Protein AF-0000000074673556 (afdb_homodimer)

Secondary structure (DSSP, 8-state):
--TTHHHHHHHHHSTT--SEEEEEE--TTSPPEEEEE-S--SS----HHHHHHHHHHHHTT-TTHHHH-EEETTEEEEEEEEETTEEEEEEEETTEEEEEEEEE-SSEEEEEEE--TTS-HHHHHHHHHHHHHHHHHTT-/--TTHHHHHHHHHSTT--SEEEEEE--TTSPPEEEEE-S--SS----HHHHHHHHHHHHTT-TTHHHH-EEETTEEEEEEEEETTEEEEEEEETTEEEEEEEEE-SSEEEEEEE--TTS-HHHHHHHHHHHHHHHHHTT-

Solvent-accessible surface area (backbone atoms only — not comparable to full-atom values): 14726 Å² total; per-residue (Å²): 129,57,89,47,46,61,59,48,49,29,43,37,71,20,72,28,46,24,53,30,35,40,34,34,33,43,59,90,88,44,69,79,41,79,65,33,61,48,86,59,42,86,81,50,56,58,51,74,67,51,51,53,54,54,48,53,42,57,75,66,62,50,67,62,33,58,77,73,29,51,69,58,46,88,39,63,28,44,36,79,48,80,52,94,50,34,40,40,28,37,26,78,53,96,88,31,54,20,28,37,34,37,30,41,54,88,36,35,39,41,39,42,28,25,75,48,60,86,56,52,55,67,41,37,44,50,41,50,46,42,49,43,53,38,40,42,34,56,71,57,129,58,91,48,44,61,60,47,50,29,44,37,72,20,73,27,44,25,52,30,36,39,33,33,33,43,58,90,90,44,68,77,42,80,65,34,60,47,86,61,43,85,82,49,55,56,51,74,68,50,51,53,54,52,48,54,41,58,75,66,62,51,67,64,34,58,77,74,30,50,71,58,44,89,40,63,28,45,38,78,47,80,51,96,49,33,40,39,30,37,26,78,52,96,87,30,55,20,31,37,33,37,29,41,53,88,37,36,38,41,38,43,28,26,74,48,59,87,57,52,53,67,41,37,44,50,41,50,46,42,48,45,53,38,40,41,34,57,72,58

pLDDT: mean 94.29, std 7.24, range [49.72, 98.88]

InterPro domains:
  IPR005455 Profilin, eukaryotic type [PR00392] (4-13)
  IPR005455 Profilin, eukaryotic type [PR00392] (19-28)
  IPR005455 Profilin, eukaryotic type [PR00392] (69-83)
  IPR005455 Profilin, eukaryotic type [PR00392] (122-139)
  IPR005455 Profilin, eukaryotic type [PTHR11604] (1-140)
  IPR005455 Profilin, eukaryotic type [SM00392] (2-140)
  IPR005455 Profilin, eukaryotic type [cd00148] (3-140)
  IPR027310 Profilin conserved site [PS00414] (1-9)
  IPR036140 Profilin superfamily [SSF55770] (2-140)
  IPR048278 Profilin [PF00235] (2-140)

Foldseek 3Di:
DQPCVVLVVCLCPHQNVFPKKWKWWDDVPRDIATRDIDPDQPPFDFDRVQVSVVVVCVLVVPVCCQVVFGDGRRFTWHFPDDDVQKTWIWGDDPNATKTWMWGDDNTMIMIGTDRDSVRDNVRSHVSRVVVNVVVVVVVD/DQPCVVVVVCLCPHQNVFPKKWKWWDDVPRDIATRDIDPDQPPFDFDRVQVNVVVVCVLVVPVCCQVVFGDGRRFTWHFPDDDVQKTWIWGDDPNATKTWMWGDDNTMIMIGTDRDSVRDNVRSRVSRVVVNVVVVVVVD

Radius of gyration: 20.89 Å; Cα contacts (8 Å, |Δi|>4): 592; chains: 2; bounding box: 32×58×54 Å

Organism: NCBI:txid231223

Nearest PDB structures (foldseek):
  5zzb-assembly1_A  TM=6.676E-01  e=3.968E-04  Candidatus Lokiarchaeum sp. GC14_75
  5yed-assembly1_A  TM=6.875E-01  e=5.341E-04  Candidatus Lokiarchaeum sp. GC14_75
  5yee-assembly1_A  TM=6.155E-01  e=3.320E-04  Candidatus Lokiarchaeum sp. GC14_75
  2qmi-assembly1_C  TM=7.858E-01  e=4.672E-01  Pyrococcus abyssi
  6slc-assembly1_CCC  TM=4.800E-01  e=7.081E-01  Streptomyces sp. Ag82_O1-9

Sequence (280 aa):
MSSWDTYVDNLEKGLGQCKYVAILGKSGDSPLSIWAESPDKSSLNPSHAELLSVAASVMKEDNSLMGTGLQLGGVKFACIRSEPGVLICQGKYENKDYSLVFASTGNCLLIGFNPQAEVKTTKVREAVEVMKNYLKEAGYMSSWDTYVDNLEKGLGQCKYVAILGKSGDSPLSIWAESPDKSSLNPSHAELLSVAASVMKEDNSLMGTGLQLGGVKFACIRSEPGVLICQGKYENKDYSLVFASTGNCLLIGFNPQAEVKTTKVREAVEVMKNYLKEAGY

Structure (mmCIF, N/CA/C/O backbone):
data_AF-0000000074673556-model_v1
#
loop_
_entity.id
_entity.type
_entity.pdbx_description
1 polymer Profilin
#
loop_
_atom_site.group_PDB
_atom_site.id
_atom_site.type_symbol
_atom_site.label_atom_id
_atom_site.label_alt_id
_atom_site.label_comp_id
_atom_site.label_asym_id
_atom_site.label_entity_id
_atom_site.label_seq_id
_atom_site.pdbx_PDB_ins_code
_atom_site.Cartn_x
_atom_site.Cartn_y
_atom_site.Cartn_z
_atom_site.occupancy
_atom_site.B_iso_or_equiv
_atom_site.auth_seq_id
_atom_site.auth_comp_id
_atom_site.auth_asym_id
_atom_site.auth_atom_id
_atom_site.pdbx_PDB_model_num
ATOM 1 N N . MET A 1 1 ? -18.625 -7.668 -1.588 1 49.72 1 MET A N 1
ATOM 2 C CA . MET A 1 1 ? -17.25 -8.008 -1.962 1 49.72 1 MET A CA 1
ATOM 3 C C . MET A 1 1 ? -16.344 -8.008 -0.74 1 49.72 1 MET A C 1
ATOM 5 O O . MET A 1 1 ? -16.594 -7.293 0.23 1 49.72 1 MET A O 1
ATOM 9 N N . SER A 1 2 ? -15.422 -9.086 -0.583 1 70.69 2 SER A N 1
ATOM 10 C CA . SER A 1 2 ? -14.555 -9.164 0.588 1 70.69 2 SER A CA 1
ATOM 11 C C . SER A 1 2 ? -13.75 -7.883 0.765 1 70.69 2 SER A C 1
ATOM 13 O O . SER A 1 2 ? -13.562 -7.121 -0.188 1 70.69 2 SER A O 1
ATOM 15 N N . SER A 1 3 ? -13.5 -7.555 1.941 1 84.69 3 SER A N 1
ATOM 16 C CA . SER A 1 3 ? -12.672 -6.398 2.25 1 84.69 3 SER A CA 1
ATOM 17 C C . SER A 1 3 ? -11.344 -6.457 1.501 1 84.69 3 SER A C 1
ATOM 19 O O . SER A 1 3 ? -10.688 -5.434 1.31 1 84.69 3 SER A O 1
ATOM 21 N N . TRP A 1 4 ? -11.062 -7.691 0.903 1 93.75 4 TRP A N 1
ATOM 22 C CA . TRP A 1 4 ? -9.781 -7.879 0.231 1 93.75 4 TRP A CA 1
ATOM 23 C C . TRP A 1 4 ? -9.914 -7.629 -1.269 1 93.75 4 TRP A C 1
ATOM 25 O O . TRP A 1 4 ? -8.906 -7.496 -1.971 1 93.75 4 TRP A O 1
ATOM 35 N N . ASP A 1 5 ? -11.07 -7.434 -1.789 1 94.12 5 ASP A N 1
ATOM 36 C CA . ASP A 1 5 ? -11.305 -7.258 -3.219 1 94.12 5 ASP A CA 1
ATOM 37 C C . ASP A 1 5 ? -10.633 -5.984 -3.732 1 94.12 5 ASP A C 1
ATOM 39 O O . ASP A 1 5 ? -10.211 -5.926 -4.887 1 94.12 5 ASP A O 1
ATOM 43 N N . THR A 1 6 ? -10.508 -5.066 -2.883 1 90.25 6 THR A N 1
ATOM 44 C CA . THR A 1 6 ? -9.891 -3.801 -3.271 1 90.25 6 THR A CA 1
ATOM 45 C C . THR A 1 6 ? -8.422 -4.008 -3.65 1 90.25 6 THR A C 1
ATOM 47 O O . THR A 1 6 ? -7.914 -3.348 -4.559 1 90.25 6 THR A O 1
ATOM 50 N N . TYR A 1 7 ? -7.781 -4.949 -2.947 1 94.56 7 TYR A N 1
ATOM 51 C CA . TYR A 1 7 ? -6.379 -5.234 -3.229 1 94.56 7 TYR A CA 1
ATOM 52 C C . TYR A 1 7 ? -6.227 -5.957 -4.562 1 94.56 7 TYR A C 1
ATOM 54 O O . TYR A 1 7 ? -5.285 -5.691 -5.312 1 94.56 7 TYR A O 1
ATOM 62 N N . VAL A 1 8 ? -7.176 -6.812 -4.84 1 97.06 8 VAL A N 1
ATOM 63 C CA . VAL A 1 8 ? -7.199 -7.488 -6.133 1 97.06 8 VAL A CA 1
ATOM 64 C C . VAL A 1 8 ? -7.379 -6.465 -7.25 1 97.06 8 VAL A C 1
ATOM 66 O O . VAL A 1 8 ? -6.621 -6.465 -8.227 1 97.06 8 VAL A O 1
ATOM 69 N N . ASP A 1 9 ? -8.312 -5.551 -7.016 1 95 9 ASP A N 1
ATOM 70 C CA . ASP A 1 9 ? -8.578 -4.496 -7.992 1 95 9 ASP A CA 1
ATOM 71 C C . ASP A 1 9 ? -7.32 -3.666 -8.258 1 95 9 ASP A C 1
ATOM 73 O O . ASP A 1 9 ? -7.039 -3.305 -9.398 1 95 9 ASP A O 1
ATOM 77 N N . ASN A 1 10 ? -6.609 -3.355 -7.266 1 94.69 10 ASN A N 1
ATOM 78 C CA . ASN A 1 10 ? -5.398 -2.551 -7.391 1 94.69 10 ASN A CA 1
ATOM 79 C C . ASN A 1 10 ? -4.363 -3.23 -8.281 1 94.69 10 ASN A C 1
ATOM 81 O O . ASN A 1 10 ? -3.789 -2.596 -9.172 1 94.69 10 ASN A O 1
ATOM 85 N N . LEU A 1 11 ? -4.164 -4.5 -8.133 1 97.38 11 LEU A N 1
ATOM 86 C CA . LEU A 1 11 ? -3.162 -5.227 -8.906 1 97.38 11 LEU A CA 1
ATOM 87 C C . LEU A 1 11 ? -3.623 -5.414 -10.352 1 97.38 11 LEU A C 1
ATOM 89 O O . LEU A 1 11 ? -2.801 -5.453 -11.266 1 97.38 11 LEU A O 1
ATOM 93 N N . GLU A 1 12 ? -4.949 -5.426 -10.555 1 97.19 12 GLU A N 1
ATOM 94 C CA . GLU A 1 12 ? -5.48 -5.59 -11.906 1 97.19 12 GLU A CA 1
ATOM 95 C C . GLU A 1 12 ? -5.43 -4.277 -12.68 1 97.19 12 GLU A C 1
ATOM 97 O O . GLU A 1 12 ? -5.137 -4.27 -13.875 1 97.19 12 GLU A O 1
ATOM 102 N N . LYS A 1 13 ? -5.641 -3.215 -12.023 1 94.19 13 LYS A N 1
ATOM 103 C CA . LYS A 1 13 ? -5.801 -1.936 -12.703 1 94.19 13 LYS A CA 1
ATOM 104 C C . LYS A 1 13 ? -4.535 -1.093 -12.602 1 94.19 13 LYS A C 1
ATOM 106 O O . LYS A 1 13 ? -4.375 -0.108 -13.328 1 94.19 13 LYS A O 1
ATOM 111 N N . GLY A 1 14 ? -3.652 -1.466 -11.805 1 92.81 14 GLY A N 1
ATOM 112 C CA . GLY A 1 14 ? -2.439 -0.701 -11.562 1 92.81 14 GLY A CA 1
ATOM 113 C C . GLY A 1 14 ? -1.314 -1.044 -12.523 1 92.81 14 GLY A C 1
ATOM 114 O O . GLY A 1 14 ? -1.562 -1.425 -13.664 1 92.81 14 GLY A O 1
ATOM 115 N N . LEU A 1 15 ? -0.056 -0.797 -12.008 1 89.81 15 LEU A N 1
ATOM 116 C CA . LEU A 1 15 ? 1.179 -0.916 -12.773 1 89.81 15 LEU A CA 1
ATOM 117 C C . LEU A 1 15 ? 1.323 -2.318 -13.359 1 89.81 15 LEU A C 1
ATOM 119 O O . LEU A 1 15 ? 1.773 -2.479 -14.5 1 89.81 15 LEU A O 1
ATOM 123 N N . GLY A 1 16 ? 0.925 -3.326 -12.625 1 92.25 16 GLY A N 1
ATOM 124 C CA . GLY A 1 16 ? 1.154 -4.711 -13.008 1 92.25 16 GLY A CA 1
ATOM 125 C C . GLY A 1 16 ? 0.189 -5.207 -14.062 1 92.25 16 GLY A C 1
ATOM 126 O O . GLY A 1 16 ? 0.476 -6.176 -14.766 1 92.25 16 GLY A O 1
ATOM 127 N N . GLN A 1 17 ? -0.978 -4.555 -14.094 1 95.94 17 GLN A N 1
ATOM 128 C CA . GLN A 1 17 ? -2.033 -4.945 -15.023 1 95.94 17 GLN A CA 1
ATOM 129 C C . GLN A 1 17 ? -2.271 -6.453 -14.984 1 95.94 17 GLN A C 1
ATOM 131 O O . GLN A 1 17 ? -2.32 -7.105 -16.031 1 95.94 17 GLN A O 1
ATOM 136 N N . CYS A 1 18 ? -2.342 -7 -13.859 1 97.94 18 CYS A N 1
ATOM 137 C CA . CYS A 1 18 ? -2.494 -8.438 -13.695 1 97.94 18 CYS A CA 1
ATOM 138 C C . CYS A 1 18 ? -3.832 -8.914 -14.25 1 97.94 18 CYS A C 1
ATOM 140 O O . CYS A 1 18 ? -4.855 -8.25 -14.078 1 97.94 18 CYS A O 1
ATOM 142 N N . LYS A 1 19 ? -3.736 -10.031 -14.844 1 98.19 19 LYS A N 1
ATOM 143 C CA . LYS A 1 19 ? -4.953 -10.617 -15.398 1 98.19 19 LYS A CA 1
ATOM 144 C C . LYS A 1 19 ? -5.484 -11.742 -14.508 1 98.19 19 LYS A C 1
ATOM 146 O O . LYS A 1 19 ? -6.594 -12.234 -14.719 1 98.19 19 LYS A O 1
ATOM 151 N N . TYR A 1 20 ? -4.754 -12.117 -13.539 1 98.31 20 TYR A N 1
ATOM 152 C CA . TYR A 1 20 ? -5.184 -12.977 -12.438 1 98.31 20 TYR A CA 1
ATOM 153 C C . TYR A 1 20 ? -4.457 -12.625 -11.148 1 98.31 20 TYR A C 1
ATOM 155 O O . TYR A 1 20 ? -3.238 -12.43 -11.148 1 98.31 20 TYR A O 1
ATOM 163 N N . VAL A 1 21 ? -5.184 -12.539 -10.102 1 98.69 21 VAL A N 1
ATOM 164 C CA . VAL A 1 21 ? -4.672 -12.234 -8.766 1 98.69 21 VAL A CA 1
ATOM 165 C C . VAL A 1 21 ? -5.34 -13.141 -7.738 1 98.69 21 VAL A C 1
ATOM 167 O O . VAL A 1 21 ? -6.547 -13.391 -7.812 1 98.69 21 VAL A O 1
ATOM 170 N N . ALA A 1 22 ? -4.582 -13.602 -6.762 1 98.75 22 ALA A N 1
ATOM 171 C CA . ALA A 1 22 ? -5.117 -14.273 -5.582 1 98.75 22 ALA A CA 1
ATOM 172 C C . ALA A 1 22 ? -4.395 -13.82 -4.316 1 98.75 22 ALA A C 1
ATOM 174 O O . ALA A 1 22 ? -3.203 -13.508 -4.352 1 98.75 22 ALA A O 1
ATOM 175 N N . ILE A 1 23 ? -5.094 -13.75 -3.293 1 98.5 23 ILE A N 1
ATOM 176 C CA . ILE A 1 23 ? -4.574 -13.445 -1.963 1 98.5 23 ILE A CA 1
ATOM 177 C C . ILE A 1 23 ? -4.965 -14.555 -0.99 1 98.5 23 ILE A C 1
ATOM 179 O O . ILE A 1 23 ? -6.148 -14.859 -0.824 1 98.5 23 ILE A O 1
ATOM 183 N N . LEU A 1 24 ? -4.004 -15.133 -0.377 1 98.31 24 LEU A N 1
ATOM 184 C CA . LEU A 1 24 ? -4.203 -16.188 0.615 1 98.31 24 LEU A CA 1
ATOM 185 C C . LEU A 1 24 ? -3.619 -15.781 1.964 1 98.31 24 LEU A C 1
ATOM 187 O O . LEU A 1 24 ? -2.756 -14.898 2.031 1 98.31 24 LEU A O 1
ATOM 191 N N . GLY A 1 25 ? -4.062 -16.375 2.975 1 96.38 25 GLY A N 1
ATOM 192 C CA . GLY A 1 25 ? -3.488 -16.062 4.273 1 96.38 25 GLY A CA 1
ATOM 193 C C . GLY A 1 25 ? -3.955 -17 5.375 1 96.38 25 GLY A C 1
ATOM 194 O O . GLY A 1 25 ? -4.77 -17.891 5.137 1 96.38 25 GLY A O 1
ATOM 195 N N . LYS A 1 26 ? -3.299 -16.797 6.543 1 92.88 26 LYS A N 1
ATOM 196 C CA . LYS A 1 26 ? -3.656 -17.453 7.793 1 92.88 26 LYS A CA 1
ATOM 197 C C . LYS A 1 26 ? -4.016 -16.438 8.867 1 92.88 26 LYS A C 1
ATOM 199 O O . LYS A 1 26 ? -3.459 -15.328 8.898 1 92.88 26 LYS A O 1
ATOM 204 N N . SER A 1 27 ? -5.023 -16.672 9.57 1 86.44 27 SER A N 1
ATOM 205 C CA . SER A 1 27 ? -5.387 -15.828 10.703 1 86.44 27 SER A CA 1
ATOM 206 C C . SER A 1 27 ? -5.352 -16.609 12.008 1 86.44 27 SER A C 1
ATOM 208 O O . SER A 1 27 ? -6.16 -17.516 12.211 1 86.44 27 SER A O 1
ATOM 210 N N . GLY A 1 28 ? -4.414 -16.266 12.891 1 83.81 28 GLY A N 1
ATOM 211 C CA . GLY A 1 28 ? -4.266 -17.016 14.125 1 83.81 28 GLY A CA 1
ATOM 212 C C . GLY A 1 28 ? -4.051 -18.5 13.898 1 83.81 28 GLY A C 1
ATOM 213 O O . GLY A 1 28 ? -3.133 -18.891 13.18 1 83.81 28 GLY A O 1
ATOM 214 N N . ASP A 1 29 ? -5.031 -19.281 14.422 1 86.88 29 ASP A N 1
ATOM 215 C CA . ASP A 1 29 ? -4.91 -20.734 14.359 1 86.88 29 ASP A CA 1
ATOM 216 C C . ASP A 1 29 ? -5.688 -21.297 13.172 1 86.88 29 ASP A C 1
ATOM 218 O O . ASP A 1 29 ? -5.684 -22.5 12.938 1 86.88 29 ASP A O 1
ATOM 222 N N . SER A 1 30 ? -6.258 -20.344 12.414 1 89.12 30 SER A N 1
ATOM 223 C CA . SER A 1 30 ? -7.004 -20.828 11.25 1 89.12 30 SER A CA 1
ATOM 224 C C . SER A 1 30 ? -6.066 -21.281 10.141 1 89.12 30 SER A C 1
ATOM 226 O O . SER A 1 30 ? -5 -20.703 9.945 1 89.12 30 SER A O 1
ATOM 228 N N . PRO A 1 31 ? -6.496 -22.328 9.469 1 93.5 31 PRO A N 1
ATOM 229 C CA . PRO A 1 31 ? -5.648 -22.844 8.383 1 93.5 31 PRO A CA 1
ATOM 230 C C . PRO A 1 31 ? -5.531 -21.859 7.223 1 93.5 31 PRO A C 1
ATOM 232 O O . PRO A 1 31 ? -6.336 -20.922 7.105 1 93.5 31 PRO A O 1
ATOM 235 N N . LEU A 1 32 ? -4.516 -22.016 6.414 1 96.69 32 LEU A N 1
ATOM 236 C CA . LEU A 1 32 ? -4.336 -21.25 5.184 1 96.69 32 LEU A CA 1
ATOM 237 C C . LEU A 1 32 ? -5.59 -21.312 4.316 1 96.69 32 LEU A C 1
ATOM 239 O O . LEU A 1 32 ? -6.172 -22.391 4.137 1 96.69 32 LEU A O 1
ATOM 243 N N . SER A 1 33 ? -6.074 -20.156 3.828 1 97.5 33 SER A N 1
ATOM 244 C CA . SER A 1 33 ? -7.281 -20.094 3.008 1 97.5 33 SER A CA 1
ATOM 245 C C . SER A 1 33 ? -7.188 -18.984 1.974 1 97.5 33 SER A C 1
ATOM 247 O O . SER A 1 33 ? -6.305 -18.125 2.059 1 97.5 33 SER A O 1
ATOM 249 N N . ILE A 1 34 ? -8.047 -19.062 1.024 1 97.62 34 ILE A N 1
ATOM 250 C CA . ILE A 1 34 ? -8.148 -18 0.02 1 97.62 34 ILE A CA 1
ATOM 251 C C . ILE A 1 34 ? -9.008 -16.859 0.558 1 97.62 34 ILE A C 1
ATOM 253 O O . ILE A 1 34 ? -10.156 -17.078 0.95 1 97.62 34 ILE A O 1
ATOM 257 N N . TRP A 1 35 ? -8.383 -15.719 0.565 1 97.12 35 TRP A N 1
ATOM 258 C CA . TRP A 1 35 ? -9.102 -14.555 1.081 1 97.12 35 TRP A CA 1
ATOM 259 C C . TRP A 1 35 ? -9.797 -13.797 -0.046 1 97.12 35 TRP A C 1
ATOM 261 O O . TRP A 1 35 ? -10.891 -13.25 0.148 1 97.12 35 TRP A O 1
ATOM 271 N N . ALA A 1 36 ? -9.188 -13.719 -1.218 1 97.69 36 ALA A N 1
ATOM 272 C CA . ALA A 1 36 ? -9.734 -13.062 -2.402 1 97.69 36 ALA A CA 1
ATOM 273 C C . ALA A 1 36 ? -9.078 -13.594 -3.674 1 97.69 36 ALA A C 1
ATOM 275 O O . ALA A 1 36 ? -7.961 -14.109 -3.633 1 97.69 36 ALA A O 1
ATOM 276 N N . GLU A 1 37 ? -9.773 -13.43 -4.676 1 98.06 37 GLU A N 1
ATOM 277 C CA . GLU A 1 37 ? -9.305 -13.906 -5.973 1 98.06 37 GLU A CA 1
ATOM 278 C C . GLU A 1 37 ? -9.969 -13.133 -7.113 1 98.06 37 GLU A C 1
ATOM 280 O O . GLU A 1 37 ? -11.094 -12.656 -6.973 1 98.06 37 GLU A O 1
ATOM 285 N N . SER A 1 38 ? -9.289 -13.047 -8.219 1 98.25 38 SER A N 1
ATOM 286 C CA . SER A 1 38 ? -9.867 -12.414 -9.398 1 98.25 38 SER A CA 1
ATOM 287 C C . SER A 1 38 ? -11.172 -13.094 -9.797 1 98.25 38 SER A C 1
ATOM 289 O O . SER A 1 38 ? -11.242 -14.32 -9.891 1 98.25 38 SER A O 1
ATOM 291 N N . PRO A 1 39 ? -12.203 -12.289 -10.062 1 97.25 39 PRO A N 1
ATOM 292 C CA . PRO A 1 39 ? -13.438 -12.906 -10.555 1 97.25 39 PRO A CA 1
ATOM 293 C C . PRO A 1 39 ? -13.305 -13.461 -11.969 1 97.25 39 PRO A C 1
ATOM 295 O O . PRO A 1 39 ? -13.922 -14.477 -12.305 1 97.25 39 PRO A O 1
ATOM 298 N N . ASP A 1 40 ? -12.633 -12.742 -12.828 1 97.94 40 ASP A N 1
ATOM 299 C CA . ASP A 1 40 ? -12.344 -13.234 -14.172 1 97.94 40 ASP A CA 1
ATOM 300 C C . ASP A 1 40 ? -11.133 -14.156 -14.18 1 97.94 40 ASP A C 1
ATOM 302 O O . ASP A 1 40 ? -10.008 -13.711 -13.906 1 97.94 40 ASP A O 1
ATOM 306 N N . LYS A 1 41 ? -11.336 -15.391 -14.484 1 97.88 41 LYS A N 1
ATOM 307 C CA . LYS A 1 41 ? -10.266 -16.375 -14.445 1 97.88 41 LYS A CA 1
ATOM 308 C C . LYS A 1 41 ? -9.977 -16.938 -15.828 1 97.88 41 LYS A C 1
ATOM 310 O O . LYS A 1 41 ? -9.492 -18.062 -15.961 1 97.88 41 LYS A O 1
ATOM 315 N N . SER A 1 42 ? -10.258 -16.172 -16.812 1 97.31 42 SER A N 1
ATOM 316 C CA . SER A 1 42 ? -10.109 -16.641 -18.188 1 97.31 42 SER A CA 1
ATOM 317 C C . SER A 1 42 ? -8.641 -16.781 -18.578 1 97.31 42 SER A C 1
ATOM 319 O O . SER A 1 42 ? -8.289 -17.656 -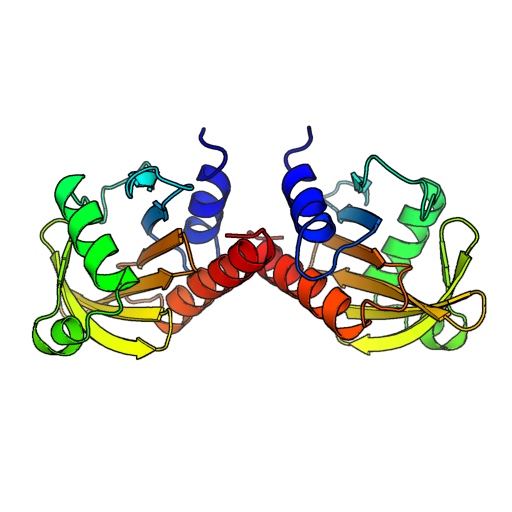19.375 1 97.31 42 SER A O 1
ATOM 321 N N . SER A 1 43 ? -7.754 -16.016 -17.984 1 96.12 43 SER A N 1
ATOM 322 C CA . SER A 1 43 ? -6.34 -16.047 -18.328 1 96.12 43 SER A CA 1
ATOM 323 C C . SER A 1 43 ? -5.594 -17.125 -17.547 1 96.12 43 SER A C 1
ATOM 325 O O . SER A 1 43 ? -4.566 -17.625 -18.016 1 96.12 43 SER A O 1
ATOM 327 N N . LEU A 1 44 ? -5.992 -17.406 -16.406 1 96.69 44 LEU A N 1
ATOM 328 C CA . LEU A 1 44 ? -5.457 -18.422 -15.508 1 96.69 44 LEU A CA 1
ATOM 329 C C . LEU A 1 44 ? -6.539 -18.938 -14.562 1 96.69 44 LEU A C 1
ATOM 331 O O . LEU A 1 44 ? -7.203 -18.156 -13.883 1 96.69 44 LEU A O 1
ATOM 335 N N . ASN A 1 45 ? -6.672 -20.266 -14.484 1 98 45 ASN A N 1
ATOM 336 C CA . ASN A 1 45 ? -7.797 -20.828 -13.75 1 98 45 ASN A CA 1
ATOM 337 C C . ASN A 1 45 ? -7.344 -21.938 -12.805 1 98 45 ASN A C 1
ATOM 339 O O . ASN A 1 45 ? -7.676 -23.109 -13.008 1 98 45 ASN A O 1
ATOM 343 N N . PRO A 1 46 ? -6.629 -21.578 -11.805 1 98.5 46 PRO A N 1
ATOM 344 C CA . PRO A 1 46 ? -6.203 -22.609 -10.852 1 98.5 46 PRO A CA 1
ATOM 345 C C . PRO A 1 46 ? -7.359 -23.141 -10.008 1 98.5 46 PRO A C 1
ATOM 347 O O . PRO A 1 46 ? -8.305 -22.406 -9.703 1 98.5 46 PRO A O 1
ATOM 350 N N . SER A 1 47 ? -7.254 -24.438 -9.578 1 98.31 47 SER A N 1
ATOM 351 C CA . SER A 1 47 ? -8.195 -25 -8.609 1 98.31 47 SER A CA 1
ATOM 352 C C . SER A 1 47 ? -7.871 -24.547 -7.191 1 98.31 47 SER A C 1
ATOM 354 O O . SER A 1 47 ? -6.762 -24.078 -6.922 1 98.31 47 SER A O 1
ATOM 356 N N . HIS A 1 48 ? -8.852 -24.766 -6.297 1 98.06 48 HIS A N 1
ATOM 357 C CA . HIS A 1 48 ? -8.672 -24.453 -4.883 1 98.06 48 HIS A CA 1
ATOM 358 C C . HIS A 1 48 ? -7.488 -25.234 -4.301 1 98.06 48 HIS A C 1
ATOM 360 O O . HIS A 1 48 ? -6.641 -24.641 -3.621 1 98.06 48 HIS A O 1
ATOM 366 N N . ALA A 1 49 ? -7.391 -26.453 -4.609 1 97.56 49 ALA A N 1
ATOM 367 C CA . ALA A 1 49 ? -6.336 -27.328 -4.086 1 97.56 49 ALA A CA 1
ATOM 368 C C . ALA A 1 49 ? -4.965 -26.891 -4.602 1 97.56 49 ALA A C 1
ATOM 370 O O . ALA A 1 49 ? -3.984 -26.891 -3.855 1 97.56 49 ALA A O 1
ATOM 371 N N . GLU A 1 50 ? -4.859 -26.516 -5.836 1 98.06 50 GLU A N 1
ATOM 372 C CA . GLU A 1 50 ? -3.605 -26.062 -6.426 1 98.06 50 GLU A CA 1
ATOM 373 C C . GLU A 1 50 ? -3.1 -24.797 -5.727 1 98.06 50 GLU A C 1
ATOM 375 O O . GLU A 1 50 ? -1.913 -24.688 -5.406 1 98.06 50 GLU A O 1
ATOM 380 N N . LEU A 1 51 ? -4 -23.891 -5.504 1 98.56 51 LEU A N 1
ATOM 381 C CA . LEU A 1 51 ? -3.641 -22.625 -4.871 1 98.56 51 LEU A CA 1
ATOM 382 C C . LEU A 1 51 ? -3.092 -22.859 -3.465 1 98.56 51 LEU A C 1
ATOM 384 O O . LEU A 1 51 ? -2.051 -22.312 -3.104 1 98.56 51 LEU A O 1
ATOM 388 N N . LEU A 1 52 ? -3.738 -23.719 -2.744 1 98.12 52 LEU A N 1
ATOM 389 C CA . LEU A 1 52 ? -3.311 -23.969 -1.373 1 98.12 52 LEU A CA 1
ATOM 390 C C . LEU A 1 52 ? -1.953 -24.656 -1.348 1 98.12 52 LEU A C 1
ATOM 392 O O . LEU A 1 52 ? -1.095 -24.328 -0.528 1 98.12 52 LEU A O 1
ATOM 396 N N . SER A 1 53 ? -1.75 -25.578 -2.211 1 97.69 53 SER A N 1
ATOM 397 C CA . SER A 1 53 ? -0.496 -26.328 -2.26 1 97.69 53 SER A CA 1
ATOM 398 C C . SER A 1 53 ? 0.672 -25.422 -2.633 1 97.69 53 SER A C 1
ATOM 400 O O . SER A 1 53 ? 1.709 -25.422 -1.968 1 97.69 53 SER A O 1
ATOM 402 N N . VAL A 1 54 ? 0.502 -24.625 -3.666 1 98.12 54 VAL A N 1
ATOM 403 C CA . VAL A 1 54 ? 1.559 -23.734 -4.125 1 98.12 54 VAL A CA 1
ATOM 404 C C . VAL A 1 54 ? 1.842 -22.672 -3.055 1 98.12 54 VAL A C 1
ATOM 406 O O . VAL A 1 54 ? 3.002 -22.375 -2.752 1 98.12 54 VAL A O 1
ATOM 409 N N . ALA A 1 55 ? 0.796 -22.156 -2.471 1 98.31 55 ALA A N 1
ATOM 410 C CA . ALA A 1 55 ? 0.949 -21.125 -1.441 1 98.31 55 ALA A CA 1
ATOM 411 C C . ALA A 1 55 ? 1.738 -21.656 -0.249 1 98.31 55 ALA A C 1
ATOM 413 O O . ALA A 1 55 ? 2.613 -20.969 0.281 1 98.31 55 ALA A O 1
ATOM 414 N N . ALA A 1 56 ? 1.429 -22.844 0.178 1 96.94 56 ALA A N 1
ATOM 415 C CA . ALA A 1 56 ? 2.137 -23.453 1.303 1 96.94 56 ALA A CA 1
ATOM 416 C C . ALA A 1 56 ? 3.631 -23.562 1.016 1 96.94 56 ALA A C 1
ATOM 418 O O . ALA A 1 56 ? 4.461 -23.219 1.866 1 96.94 56 ALA A O 1
ATOM 419 N N . SER A 1 57 ? 3.979 -23.984 -0.161 1 97.69 57 SER A N 1
ATOM 420 C CA . SER A 1 57 ? 5.379 -24.156 -0.539 1 97.69 57 SER A CA 1
ATOM 421 C C . SER A 1 57 ? 6.102 -22.812 -0.618 1 97.69 57 SER A C 1
ATOM 423 O O . SER A 1 57 ? 7.227 -22.688 -0.135 1 97.69 57 SER A O 1
ATOM 425 N N . VAL A 1 58 ? 5.492 -21.797 -1.162 1 98.12 58 VAL A N 1
ATOM 426 C CA . VAL A 1 58 ? 6.105 -20.484 -1.356 1 98.12 58 VAL A CA 1
ATOM 427 C C . VAL A 1 58 ? 6.305 -19.812 -0.006 1 98.12 58 VAL A C 1
ATOM 429 O O . VAL A 1 58 ? 7.367 -19.25 0.261 1 98.12 58 VAL A O 1
ATOM 432 N N . MET A 1 59 ? 5.266 -19.906 0.857 1 96.94 59 MET A N 1
ATOM 433 C CA . MET A 1 59 ? 5.34 -19.234 2.154 1 96.94 59 MET A CA 1
ATOM 434 C C . MET A 1 59 ? 6.406 -19.875 3.037 1 96.94 59 MET A C 1
ATOM 436 O O . MET A 1 59 ? 6.957 -19.219 3.926 1 96.94 59 MET A O 1
ATOM 440 N N . LYS A 1 60 ? 6.75 -21.125 2.75 1 95.62 60 LYS A N 1
ATOM 441 C CA . LYS A 1 60 ? 7.816 -21.812 3.477 1 95.62 60 LYS A CA 1
ATOM 442 C C . LYS A 1 60 ? 9.172 -21.594 2.811 1 95.62 60 LYS A C 1
ATOM 444 O O . LYS A 1 60 ? 10.188 -22.109 3.27 1 95.62 60 LYS A O 1
ATOM 449 N N . GLU A 1 61 ? 9.188 -20.844 1.729 1 97 61 GLU A N 1
ATOM 450 C CA . GLU A 1 61 ? 10.391 -20.562 0.951 1 97 61 GLU A CA 1
ATOM 451 C C . GLU A 1 61 ? 11.086 -21.844 0.519 1 97 61 GLU A C 1
ATOM 453 O O . GLU A 1 61 ? 12.297 -22 0.696 1 97 61 GLU A O 1
ATOM 458 N N . ASP A 1 62 ? 10.312 -22.766 0.045 1 97.31 62 ASP A N 1
ATOM 459 C CA . ASP A 1 62 ? 10.805 -24.031 -0.466 1 97.31 62 ASP A CA 1
ATOM 460 C C . ASP A 1 62 ? 11.711 -23.828 -1.68 1 97.31 62 ASP A C 1
ATOM 462 O O . ASP A 1 62 ? 11.219 -23.625 -2.795 1 97.31 62 ASP A O 1
ATOM 466 N N . ASN A 1 63 ? 12.953 -23.969 -1.561 1 97 63 ASN A N 1
ATOM 467 C CA . ASN A 1 63 ? 13.938 -23.672 -2.596 1 97 63 ASN A CA 1
ATOM 468 C C . ASN A 1 63 ? 13.945 -24.75 -3.688 1 97 63 ASN A C 1
ATOM 470 O O . ASN A 1 63 ? 14.523 -24.531 -4.758 1 97 63 ASN A O 1
ATOM 474 N N . SER A 1 64 ? 13.359 -25.859 -3.473 1 97.94 64 SER A N 1
ATOM 475 C CA . SER A 1 64 ? 13.289 -26.875 -4.508 1 97.94 64 SER A CA 1
ATOM 476 C C . SER A 1 64 ? 12.531 -26.375 -5.73 1 97.94 64 SER A C 1
ATOM 478 O O . SER A 1 64 ? 12.719 -26.891 -6.836 1 97.94 64 SER A O 1
ATOM 480 N N . LEU A 1 65 ? 11.695 -25.391 -5.551 1 98.12 65 LEU A N 1
ATOM 481 C CA . LEU A 1 65 ? 10.93 -24.828 -6.652 1 98.12 65 LEU A CA 1
ATOM 482 C C . LEU A 1 65 ? 11.852 -24.234 -7.711 1 98.12 65 LEU A C 1
ATOM 484 O O . LEU A 1 65 ? 11.492 -24.141 -8.883 1 98.12 65 LEU A O 1
ATOM 488 N N . MET A 1 66 ? 13.078 -23.781 -7.305 1 98 66 MET A N 1
ATOM 489 C CA . MET A 1 66 ? 14.047 -23.203 -8.242 1 98 66 MET A CA 1
ATOM 490 C C . MET A 1 66 ? 14.508 -24.25 -9.25 1 98 66 MET A C 1
ATOM 492 O O . MET A 1 66 ? 14.867 -23.906 -10.375 1 98 66 MET A O 1
ATOM 496 N N . GLY A 1 67 ? 14.492 -25.5 -8.867 1 97.94 67 GLY A N 1
ATOM 497 C CA . GLY A 1 67 ? 14.875 -26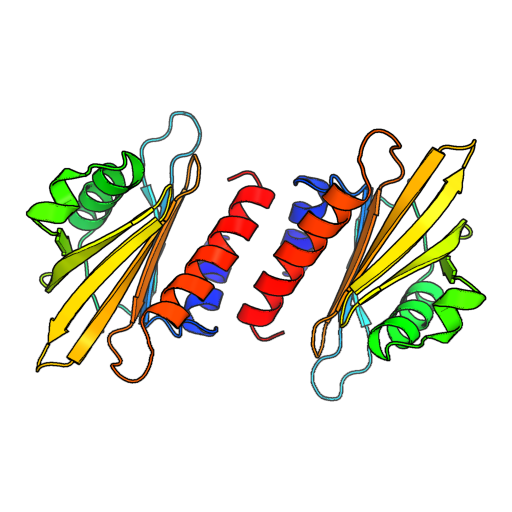.594 -9.75 1 97.94 67 GLY A CA 1
ATOM 498 C C . GLY A 1 67 ? 13.695 -27.219 -10.477 1 97.94 67 GLY A C 1
ATOM 499 O O . GLY A 1 67 ? 13.766 -27.453 -11.688 1 97.94 67 GLY A O 1
ATOM 500 N N . THR A 1 68 ? 12.555 -27.422 -9.789 1 97.81 68 THR A N 1
ATOM 501 C CA . THR A 1 68 ? 11.453 -28.219 -10.312 1 97.81 68 THR A CA 1
ATOM 502 C C . THR A 1 68 ? 10.445 -27.328 -11.039 1 97.81 68 THR A C 1
ATOM 504 O O . THR A 1 68 ? 9.68 -27.797 -11.875 1 97.81 68 THR A O 1
ATOM 507 N N . GLY A 1 69 ? 10.375 -26.016 -10.656 1 98.06 69 GLY A N 1
ATOM 508 C CA . GLY A 1 69 ? 9.289 -25.156 -11.102 1 98.06 69 GLY A CA 1
ATOM 509 C C . GLY A 1 69 ? 7.977 -25.453 -10.398 1 98.06 69 GLY A C 1
ATOM 510 O O . GLY A 1 69 ? 7.961 -26.094 -9.344 1 98.06 69 GLY A O 1
ATOM 511 N N . LEU A 1 70 ? 6.859 -24.812 -11.016 1 97.5 70 LEU A N 1
ATOM 512 C CA . LEU A 1 70 ? 5.547 -25.094 -10.445 1 97.5 70 LEU A CA 1
ATOM 513 C C . LEU A 1 70 ? 4.469 -25.062 -11.531 1 97.5 70 LEU A C 1
ATOM 515 O O . LEU A 1 70 ? 4.734 -24.656 -12.664 1 97.5 70 LEU A O 1
ATOM 519 N N . GLN A 1 71 ? 3.383 -25.672 -11.164 1 96.69 71 GLN A N 1
ATOM 520 C CA . GLN A 1 71 ? 2.23 -25.688 -12.062 1 96.69 71 GLN A CA 1
ATOM 521 C C . GLN A 1 71 ? 1.019 -25.031 -11.406 1 96.69 71 GLN A C 1
ATOM 523 O O . GLN A 1 71 ? 0.724 -25.281 -10.234 1 96.69 71 GLN A O 1
ATOM 528 N N . LEU A 1 72 ? 0.372 -24.156 -12.164 1 97 72 LEU A N 1
ATOM 529 C CA . LEU A 1 72 ? -0.84 -23.484 -11.711 1 97 72 LEU A CA 1
ATOM 530 C C . LEU A 1 72 ? -1.838 -23.328 -12.859 1 97 72 LEU A C 1
ATOM 532 O O . LEU A 1 72 ? -1.505 -22.781 -13.906 1 97 72 LEU A O 1
ATOM 536 N N . GLY A 1 73 ? -3.102 -23.828 -12.633 1 95.62 73 GLY A N 1
ATOM 537 C CA . GLY A 1 73 ? -4.105 -23.734 -13.68 1 95.62 73 GLY A CA 1
ATOM 538 C C . GLY A 1 73 ? -3.717 -24.5 -14.938 1 95.62 73 GLY A C 1
ATOM 539 O O . GLY A 1 73 ? -4.023 -24.062 -16.047 1 95.62 73 GLY A O 1
ATOM 540 N N . GLY A 1 74 ? -2.934 -25.484 -14.742 1 93.06 74 GLY A N 1
ATOM 541 C CA . GLY A 1 74 ? -2.52 -26.281 -15.875 1 93.06 74 GLY A CA 1
ATOM 542 C C . GLY A 1 74 ? -1.365 -25.672 -16.656 1 93.06 74 GLY A C 1
ATOM 543 O O . GLY A 1 74 ? -0.962 -26.203 -17.688 1 93.06 74 GLY A O 1
ATOM 544 N N . VAL A 1 75 ? -0.843 -24.625 -16.25 1 93.31 75 VAL A N 1
ATOM 545 C CA . VAL A 1 75 ? 0.277 -23.953 -16.906 1 93.31 75 VAL A CA 1
ATOM 546 C C . VAL A 1 75 ? 1.556 -24.188 -16.109 1 93.31 75 VAL A C 1
ATOM 548 O O . VAL A 1 75 ? 1.556 -24.078 -14.875 1 93.31 75 VAL A O 1
ATOM 551 N N . LYS A 1 76 ? 2.615 -24.5 -16.781 1 95.12 76 LYS A N 1
ATOM 552 C CA . LYS A 1 76 ? 3.906 -24.703 -16.125 1 95.12 76 LYS A CA 1
ATOM 553 C C . LYS A 1 76 ? 4.707 -23.406 -16.094 1 95.12 76 LYS A C 1
ATOM 555 O O . LYS A 1 76 ? 4.746 -22.656 -17.078 1 95.12 76 LYS A O 1
ATOM 560 N N . PHE A 1 77 ? 5.328 -23.125 -14.938 1 97 77 PHE A N 1
ATOM 561 C CA . PHE A 1 77 ? 6.18 -21.953 -14.75 1 97 77 PHE A CA 1
ATOM 562 C C . PHE A 1 77 ? 7.551 -22.359 -14.227 1 97 77 PHE A C 1
ATOM 564 O O . PHE A 1 77 ? 7.652 -23.219 -13.336 1 97 77 PHE A O 1
ATOM 571 N N . ALA A 1 78 ? 8.594 -21.781 -14.812 1 96.5 78 ALA A N 1
ATOM 572 C CA . ALA A 1 78 ? 9.922 -21.875 -14.203 1 96.5 78 ALA A CA 1
ATOM 573 C C . ALA A 1 78 ? 10.102 -20.797 -13.141 1 96.5 78 ALA A C 1
ATOM 575 O O . ALA A 1 78 ? 9.672 -19.656 -13.32 1 96.5 78 ALA A O 1
ATOM 576 N N . CYS A 1 79 ? 10.664 -21.172 -12 1 97.75 79 CYS A N 1
ATOM 577 C CA . CYS A 1 79 ? 11.055 -20.188 -11 1 97.75 79 CYS A CA 1
ATOM 578 C C . CYS A 1 79 ? 12.453 -19.641 -11.273 1 97.75 79 CYS A C 1
ATOM 580 O O . CYS A 1 79 ? 13.43 -20.391 -11.219 1 97.75 79 CYS A O 1
ATOM 582 N N . ILE A 1 80 ? 12.609 -18.344 -11.5 1 96.5 80 ILE A N 1
ATOM 583 C CA . ILE A 1 80 ? 13.852 -17.859 -12.094 1 96.5 80 ILE A CA 1
ATOM 584 C C . ILE A 1 80 ? 14.594 -16.984 -11.086 1 96.5 80 ILE A C 1
ATOM 586 O O . ILE A 1 80 ? 15.781 -16.703 -11.258 1 96.5 80 ILE A O 1
ATOM 590 N N . ARG A 1 81 ? 13.945 -16.547 -10.07 1 97.94 81 ARG A N 1
ATOM 591 C CA . ARG A 1 81 ? 14.57 -15.727 -9.039 1 97.94 81 ARG A CA 1
ATOM 592 C C . ARG A 1 81 ? 13.836 -15.867 -7.707 1 97.94 81 ARG A C 1
ATOM 594 O O . ARG A 1 81 ? 12.609 -15.836 -7.664 1 97.94 81 ARG A O 1
ATOM 601 N N . SER A 1 82 ? 14.578 -16.062 -6.629 1 97.94 82 SER A N 1
ATOM 602 C CA . SER A 1 82 ? 14.039 -16.156 -5.273 1 97.94 82 SER A CA 1
ATOM 603 C C . SER A 1 82 ? 14.719 -15.148 -4.34 1 97.94 82 SER A C 1
ATOM 605 O O . SER A 1 82 ? 15.953 -15.078 -4.297 1 97.94 82 SER A O 1
ATOM 607 N N . GLU A 1 83 ? 14.016 -14.297 -3.789 1 97.44 83 GLU A N 1
ATOM 608 C CA . GLU A 1 83 ? 14.422 -13.367 -2.738 1 97.44 83 GLU A CA 1
ATOM 609 C C . GLU A 1 83 ? 13.578 -13.555 -1.482 1 97.44 83 GLU A C 1
ATOM 611 O O . GLU A 1 83 ? 12.508 -14.172 -1.531 1 97.44 83 GLU A O 1
ATOM 616 N N . PRO A 1 84 ? 14.055 -13.078 -0.362 1 96.31 84 PRO A N 1
ATOM 617 C CA . PRO A 1 84 ? 13.227 -13.195 0.836 1 96.31 84 PRO A CA 1
ATOM 618 C C . PRO A 1 84 ? 11.82 -12.625 0.636 1 96.31 84 PRO A C 1
ATOM 620 O O . PRO A 1 84 ? 11.664 -11.43 0.407 1 96.31 84 PRO A O 1
ATOM 623 N N . GLY A 1 85 ? 10.875 -13.445 0.662 1 97.25 85 GLY A N 1
ATOM 624 C CA . GLY A 1 85 ? 9.477 -13.055 0.581 1 97.25 85 GLY A CA 1
ATOM 625 C C . GLY A 1 85 ? 9 -12.836 -0.843 1 97.25 85 GLY A C 1
ATOM 626 O O . GLY A 1 85 ? 7.863 -12.398 -1.063 1 97.25 85 GLY A O 1
ATOM 627 N N . VAL A 1 86 ? 9.844 -13.023 -1.8 1 98.38 86 VAL A N 1
ATOM 628 C CA . VAL A 1 86 ? 9.43 -12.797 -3.182 1 98.38 86 VAL A CA 1
ATOM 629 C C . VAL A 1 86 ? 9.922 -13.945 -4.062 1 98.38 86 VAL A C 1
ATOM 631 O O . VAL A 1 86 ? 11.078 -14.359 -3.965 1 98.38 86 VAL A O 1
ATOM 634 N N . LEU A 1 87 ? 9.078 -14.5 -4.863 1 98.75 87 LEU A N 1
ATOM 635 C CA . LEU A 1 87 ? 9.414 -15.508 -5.863 1 98.75 87 LEU A CA 1
ATOM 636 C C . LEU A 1 87 ? 8.953 -15.07 -7.25 1 98.75 87 LEU A C 1
ATOM 638 O O . LEU A 1 87 ? 7.77 -14.766 -7.445 1 98.75 87 LEU A O 1
ATOM 642 N N . ILE A 1 88 ? 9.891 -14.977 -8.195 1 98.5 88 ILE A N 1
ATOM 643 C CA . ILE A 1 88 ? 9.594 -14.586 -9.57 1 98.5 88 ILE A CA 1
ATOM 644 C C . ILE A 1 88 ? 9.586 -15.82 -10.469 1 98.5 88 ILE A C 1
ATOM 646 O O . ILE A 1 88 ? 10.57 -16.562 -10.516 1 98.5 88 ILE A O 1
ATOM 650 N N . CYS A 1 89 ? 8.492 -16.062 -11.148 1 97.69 89 CYS A N 1
ATOM 651 C CA . CYS A 1 89 ? 8.352 -17.188 -12.07 1 97.69 89 CYS A CA 1
ATOM 652 C C . CYS A 1 89 ? 7.949 -16.703 -13.453 1 97.69 89 CYS A C 1
ATOM 654 O O . CYS A 1 89 ? 7.43 -15.594 -13.609 1 97.69 89 CYS A O 1
ATOM 656 N N . GLN A 1 90 ? 8.312 -17.516 -14.398 1 95.12 90 GLN A N 1
ATOM 657 C CA . GLN A 1 90 ? 7.965 -17.203 -15.781 1 95.12 90 GLN A CA 1
ATOM 658 C C . GLN A 1 90 ? 7.449 -18.438 -16.516 1 95.12 90 GLN A C 1
ATOM 660 O O . GLN A 1 90 ? 7.941 -19.547 -16.281 1 95.12 90 GLN A O 1
ATOM 665 N N . GLY A 1 91 ? 6.383 -18.203 -17.25 1 91.31 91 GLY A N 1
ATOM 666 C CA . GLY A 1 91 ? 5.898 -19.234 -18.156 1 91.31 91 GLY A CA 1
ATOM 667 C C . GLY A 1 91 ? 6.23 -18.953 -19.609 1 91.31 91 GLY A C 1
ATOM 668 O O . GLY A 1 91 ? 6.633 -17.844 -19.969 1 91.31 91 GLY A O 1
ATOM 669 N N . LYS A 1 92 ? 6.289 -19.984 -20.391 1 81.19 92 LYS A N 1
ATOM 670 C CA . LYS A 1 92 ? 6.551 -19.828 -21.828 1 81.19 92 LYS A CA 1
ATOM 671 C C . LYS A 1 92 ? 5.34 -20.234 -22.656 1 81.19 92 LYS A C 1
ATOM 673 O O . LYS A 1 92 ? 4.715 -21.266 -22.391 1 81.19 92 LYS A O 1
ATOM 678 N N . TYR A 1 93 ? 4.75 -19.25 -23.266 1 69.75 93 TYR A N 1
ATOM 679 C CA . TYR A 1 93 ? 3.822 -19.594 -24.328 1 69.75 93 TYR A CA 1
ATOM 680 C C . TYR A 1 93 ? 4.164 -18.844 -25.609 1 69.75 93 TYR A C 1
ATOM 682 O O . TYR A 1 93 ? 4.27 -17.609 -25.609 1 69.75 93 TYR A O 1
ATOM 690 N N . GLU A 1 94 ? 4.23 -19.594 -26.641 1 69.81 94 GLU A N 1
ATOM 691 C CA . GLU A 1 94 ? 4.562 -19.094 -27.969 1 69.81 94 GLU A CA 1
ATOM 692 C C . GLU A 1 94 ? 5.738 -18.125 -27.906 1 69.81 94 GLU A C 1
ATOM 694 O O . GLU A 1 94 ? 5.711 -17.062 -28.547 1 69.81 94 GLU A O 1
ATOM 699 N N . ASN A 1 95 ? 6.668 -18.359 -27.094 1 62.22 95 ASN A N 1
ATOM 700 C CA . ASN A 1 95 ? 7.914 -17.609 -26.969 1 62.22 95 ASN A CA 1
ATOM 701 C C . ASN A 1 95 ? 7.691 -16.281 -26.234 1 62.22 95 ASN A C 1
ATOM 703 O O . ASN A 1 95 ? 8.461 -15.336 -26.406 1 62.22 95 ASN A O 1
ATOM 707 N N . LYS A 1 96 ? 6.547 -16.188 -25.781 1 72.62 96 LYS A N 1
ATOM 708 C CA . LYS A 1 96 ? 6.273 -15.008 -24.969 1 72.62 96 LYS A CA 1
ATOM 709 C C . LYS A 1 96 ? 6.301 -15.352 -23.469 1 72.62 96 LYS A C 1
ATOM 711 O O . LYS A 1 96 ? 5.781 -16.391 -23.062 1 72.62 96 LYS A O 1
ATOM 716 N N . ASP A 1 97 ? 7.031 -14.547 -22.75 1 80.94 97 ASP A N 1
ATOM 717 C CA . ASP A 1 97 ? 7.211 -14.766 -21.312 1 80.94 97 ASP A CA 1
ATOM 718 C C . ASP A 1 97 ? 6.031 -14.211 -20.516 1 80.94 97 ASP A C 1
ATOM 720 O O . ASP A 1 97 ? 5.73 -13.016 -20.594 1 80.94 97 ASP A O 1
ATOM 724 N N . TYR A 1 98 ? 5.309 -15.125 -19.875 1 90.5 98 TYR A N 1
ATOM 725 C CA . TYR A 1 98 ? 4.262 -14.766 -18.922 1 90.5 98 TYR A CA 1
ATOM 726 C C . TYR A 1 98 ? 4.84 -14.57 -17.531 1 90.5 98 TYR A C 1
ATOM 728 O O . TYR A 1 98 ? 5.734 -15.312 -17.109 1 90.5 98 TYR A O 1
ATOM 736 N N . SER A 1 99 ? 4.402 -13.523 -16.906 1 95.56 99 SER A N 1
ATOM 737 C CA . SER A 1 99 ? 4.934 -13.195 -15.586 1 95.56 99 SER A CA 1
ATOM 738 C C . SER A 1 99 ? 4.031 -13.742 -14.484 1 95.56 99 SER A C 1
ATOM 740 O O . SER A 1 99 ? 2.816 -13.531 -14.508 1 95.56 99 SER A O 1
ATOM 742 N N . LEU A 1 100 ? 4.578 -14.484 -13.586 1 98.06 100 LEU A N 1
ATOM 743 C CA . LEU A 1 100 ? 3.947 -14.906 -12.336 1 98.06 100 LEU A CA 1
ATOM 744 C C . LEU A 1 100 ? 4.816 -14.555 -11.141 1 98.06 100 LEU A C 1
ATOM 746 O O . LEU A 1 100 ? 5.938 -15.055 -11.008 1 98.06 100 LEU A O 1
ATOM 750 N N . VAL A 1 101 ? 4.305 -13.711 -10.242 1 98.75 101 VAL A N 1
ATOM 751 C CA . VAL A 1 101 ? 5.098 -13.227 -9.117 1 98.75 101 VAL A CA 1
ATOM 752 C C . VAL A 1 101 ? 4.355 -13.508 -7.809 1 98.75 101 VAL A C 1
ATOM 754 O O . VAL A 1 101 ? 3.143 -13.297 -7.723 1 98.75 101 VAL A O 1
ATOM 757 N N . PHE A 1 102 ? 5.07 -14.008 -6.82 1 98.88 102 PHE A N 1
ATOM 758 C CA . PHE A 1 102 ? 4.594 -14.211 -5.457 1 98.88 102 PHE A CA 1
ATOM 759 C C . PHE A 1 102 ? 5.289 -13.258 -4.492 1 98.88 102 PHE A C 1
ATOM 761 O O . PHE A 1 102 ? 6.5 -13.039 -4.586 1 98.88 102 PHE A O 1
ATOM 768 N N . ALA A 1 103 ? 4.555 -12.672 -3.594 1 98.75 103 ALA A N 1
ATOM 769 C CA . ALA A 1 103 ? 5.117 -11.883 -2.504 1 98.75 103 ALA A CA 1
ATOM 770 C C . ALA A 1 103 ? 4.449 -12.227 -1.175 1 98.75 103 ALA A C 1
ATOM 772 O O . ALA A 1 103 ? 3.223 -12.18 -1.06 1 98.75 103 ALA A O 1
ATOM 773 N N . SER A 1 104 ? 5.215 -12.578 -0.189 1 97.94 104 SER A N 1
ATOM 774 C CA . SER A 1 104 ? 4.672 -13.039 1.085 1 97.94 104 SER A CA 1
ATOM 775 C C . SER A 1 104 ? 5.027 -12.078 2.217 1 97.94 104 SER A C 1
ATOM 777 O O . SER A 1 104 ? 6.09 -11.453 2.195 1 97.94 104 SER A O 1
ATOM 779 N N . THR A 1 105 ? 4.125 -11.922 3.086 1 95.19 105 THR A N 1
ATOM 780 C CA . THR A 1 105 ? 4.367 -11.359 4.406 1 95.19 105 THR A CA 1
ATOM 781 C C . THR A 1 105 ? 4.383 -12.453 5.469 1 95.19 105 THR A C 1
ATOM 783 O O . THR A 1 105 ? 4.527 -13.633 5.148 1 95.19 105 THR A O 1
ATOM 786 N N . GLY A 1 106 ? 4.27 -12.188 6.762 1 90.12 106 GLY A N 1
ATOM 787 C CA . GLY A 1 106 ? 4.219 -13.211 7.801 1 90.12 106 GLY A CA 1
ATOM 788 C C . GLY A 1 106 ? 2.951 -14.039 7.754 1 90.12 106 GLY A C 1
ATOM 789 O O . GLY A 1 106 ? 2.984 -15.242 8.023 1 90.12 106 GLY A O 1
ATOM 790 N N . ASN A 1 107 ? 1.871 -13.523 7.301 1 93.31 107 ASN A N 1
ATOM 791 C CA . ASN A 1 107 ? 0.607 -14.25 7.395 1 93.31 107 ASN A CA 1
ATOM 792 C C . ASN A 1 107 ? -0.166 -14.203 6.082 1 93.31 107 ASN A C 1
ATOM 794 O O . ASN A 1 107 ? -1.309 -14.656 6.012 1 93.31 107 ASN A O 1
ATOM 798 N N . CYS A 1 108 ? 0.445 -13.594 5.043 1 96.75 108 CYS A N 1
ATOM 799 C CA . CYS A 1 108 ? -0.288 -13.383 3.799 1 96.75 108 CYS A CA 1
ATOM 800 C C . CYS A 1 108 ? 0.597 -13.656 2.59 1 96.75 108 CYS A C 1
ATOM 802 O O . CYS A 1 108 ? 1.812 -13.461 2.646 1 96.75 108 CYS A O 1
ATOM 804 N N . LEU A 1 109 ? -0.019 -14.18 1.519 1 98.5 109 LEU A N 1
ATOM 805 C CA . LEU A 1 109 ? 0.654 -14.367 0.238 1 98.5 109 LEU A CA 1
ATOM 806 C C . LEU A 1 109 ? -0.124 -13.703 -0.89 1 98.5 109 LEU A C 1
ATOM 808 O O . LEU A 1 109 ? -1.326 -13.93 -1.042 1 98.5 109 LEU A O 1
ATOM 812 N N . LEU A 1 110 ? 0.577 -12.875 -1.701 1 98.75 110 LEU A N 1
ATOM 813 C CA . LEU A 1 110 ? 0.045 -12.273 -2.92 1 98.75 110 LEU A CA 1
ATOM 814 C C . LEU A 1 110 ? 0.535 -13.023 -4.152 1 98.75 110 LEU A C 1
ATOM 816 O O . LEU A 1 110 ? 1.717 -13.359 -4.25 1 98.75 110 LEU A O 1
ATOM 820 N N . ILE A 1 111 ? -0.328 -13.297 -5.066 1 98.88 111 ILE A N 1
ATOM 821 C CA . ILE A 1 111 ? -0.008 -13.891 -6.363 1 98.88 111 ILE A CA 1
ATOM 822 C C . ILE A 1 111 ? -0.467 -12.961 -7.484 1 98.88 111 ILE A C 1
ATOM 824 O O . ILE A 1 111 ? -1.632 -12.562 -7.523 1 98.88 111 ILE A O 1
ATOM 828 N N . GLY A 1 112 ? 0.385 -12.562 -8.391 1 98.62 112 GLY A N 1
ATOM 829 C CA . GLY A 1 112 ? 0.064 -11.773 -9.562 1 98.62 112 GLY A CA 1
ATOM 830 C C . GLY A 1 112 ? 0.53 -12.406 -10.859 1 98.62 112 GLY A C 1
ATOM 831 O O . GLY A 1 112 ? 1.699 -12.773 -10.992 1 98.62 112 GLY A O 1
ATOM 832 N N . PHE A 1 113 ? -0.402 -12.5 -11.805 1 98.31 113 PHE A N 1
ATOM 833 C CA . PHE A 1 113 ? -0.128 -13.109 -13.102 1 98.31 113 PHE A CA 1
ATOM 834 C C . PHE A 1 113 ? -0.463 -12.148 -14.234 1 98.31 113 PHE A C 1
ATOM 836 O O . PHE A 1 113 ? -1.525 -11.523 -14.234 1 98.31 113 PHE A O 1
ATOM 843 N N . ASN A 1 114 ? 0.453 -11.984 -15.125 1 97.25 114 ASN A N 1
ATOM 844 C CA . ASN A 1 114 ? 0.238 -11.234 -16.359 1 97.25 114 ASN A CA 1
ATOM 845 C C . ASN A 1 114 ? 0.778 -11.992 -17.562 1 97.25 114 ASN A C 1
ATOM 847 O O . ASN A 1 114 ? 1.984 -12.219 -17.672 1 97.25 114 ASN A O 1
ATOM 851 N N . PRO A 1 115 ? -0.077 -12.359 -18.516 1 94.75 115 PRO A N 1
ATOM 852 C CA . PRO A 1 115 ? 0.34 -13.141 -19.688 1 94.75 115 PRO A CA 1
ATOM 853 C C . PRO A 1 115 ? 0.796 -12.266 -20.844 1 94.75 115 PRO A C 1
ATOM 855 O O . PRO A 1 115 ? 1.193 -12.781 -21.891 1 94.75 115 PRO A O 1
ATOM 858 N N . GLN A 1 116 ? 0.695 -10.969 -20.703 1 92.94 116 GLN A N 1
ATOM 859 C CA . GLN A 1 116 ? 1.004 -10.078 -21.812 1 92.94 116 GLN A CA 1
ATOM 860 C C . GLN A 1 116 ? 2.506 -9.828 -21.922 1 92.94 116 GLN A C 1
ATOM 862 O O . GLN A 1 116 ? 3.119 -9.289 -21 1 92.94 116 GLN A O 1
ATOM 867 N N . ALA A 1 117 ? 3.018 -10.164 -23.062 1 87.06 117 ALA A N 1
ATOM 868 C CA . ALA A 1 117 ? 4.457 -10.062 -23.281 1 87.06 117 ALA A CA 1
ATOM 869 C C . ALA A 1 117 ? 4.922 -8.609 -23.188 1 87.06 117 ALA A C 1
ATOM 871 O O . ALA A 1 117 ? 6.078 -8.344 -22.844 1 87.06 117 ALA A O 1
ATOM 872 N N . GLU A 1 118 ? 4.051 -7.691 -23.422 1 90.19 118 GLU A N 1
ATOM 873 C CA . GLU A 1 118 ? 4.383 -6.27 -23.438 1 90.19 118 GLU A CA 1
ATOM 874 C C . GLU A 1 118 ? 4.586 -5.742 -22.016 1 90.19 118 GLU A C 1
ATOM 876 O O . GLU A 1 118 ? 5.211 -4.699 -21.812 1 90.19 118 GLU A O 1
ATOM 881 N N . VAL A 1 119 ? 4.031 -6.457 -21.062 1 93.88 119 VAL A N 1
ATOM 882 C CA . VAL A 1 119 ? 4.227 -6.059 -19.672 1 93.88 119 VAL A CA 1
ATOM 883 C C . VAL A 1 119 ? 5.402 -6.824 -19.078 1 93.88 119 VAL A C 1
ATOM 885 O O . VAL A 1 119 ? 5.309 -8.031 -18.828 1 93.88 119 VAL A O 1
ATOM 888 N N . LYS A 1 120 ? 6.441 -6.109 -18.828 1 92.56 120 LYS A N 1
ATOM 889 C CA . LYS A 1 120 ? 7.664 -6.723 -18.312 1 92.56 120 LYS A CA 1
ATOM 890 C C . LYS A 1 120 ? 7.441 -7.309 -16.922 1 92.56 120 LYS A C 1
ATOM 892 O O . LYS A 1 120 ? 6.699 -6.75 -16.125 1 92.56 120 LYS A O 1
ATOM 897 N N . THR A 1 121 ? 8.156 -8.336 -16.609 1 95.12 121 THR A N 1
ATOM 898 C CA . THR A 1 121 ? 8.078 -9 -15.305 1 95.12 121 THR A CA 1
ATOM 899 C C . THR A 1 121 ? 8.438 -8.031 -14.18 1 95.12 121 THR A C 1
ATOM 901 O O . THR A 1 121 ? 7.859 -8.102 -13.094 1 95.12 121 THR A O 1
ATOM 904 N N . THR A 1 122 ? 9.32 -7.109 -14.469 1 95.06 122 THR A N 1
ATOM 905 C CA . THR A 1 122 ? 9.75 -6.129 -13.477 1 95.06 122 THR A CA 1
ATOM 906 C C . THR A 1 122 ? 8.57 -5.266 -13.031 1 95.06 122 THR A C 1
ATOM 908 O O . THR A 1 122 ? 8.484 -4.887 -11.859 1 95.06 122 THR A O 1
ATOM 911 N N . LYS A 1 123 ? 7.676 -4.965 -13.898 1 95.5 123 LYS A N 1
ATOM 912 C CA . LYS A 1 123 ? 6.508 -4.152 -13.578 1 95.5 123 LYS A CA 1
ATOM 913 C C . LYS A 1 123 ? 5.535 -4.918 -12.68 1 95.5 123 LYS A C 1
ATOM 915 O O . LYS A 1 123 ? 5 -4.363 -11.719 1 95.5 123 LYS A O 1
ATOM 920 N N . VAL A 1 124 ? 5.316 -6.152 -13.008 1 97.06 124 VAL A N 1
ATOM 921 C CA . VAL A 1 124 ? 4.445 -7 -12.195 1 97.06 124 VAL A CA 1
ATOM 922 C C . VAL A 1 124 ? 5.031 -7.145 -10.797 1 97.06 124 VAL A C 1
ATOM 924 O O . VAL A 1 124 ? 4.312 -7.008 -9.797 1 97.06 124 VAL A O 1
ATOM 927 N N . ARG A 1 125 ? 6.297 -7.367 -10.727 1 97.69 125 ARG A N 1
ATOM 928 C CA . ARG A 1 125 ? 6.988 -7.488 -9.445 1 97.69 125 ARG A CA 1
ATOM 929 C C . ARG A 1 125 ? 6.816 -6.227 -8.609 1 97.69 125 ARG A C 1
ATOM 931 O O . ARG A 1 125 ? 6.48 -6.301 -7.422 1 97.69 125 ARG A O 1
ATOM 938 N N . GLU A 1 126 ? 7.062 -5.125 -9.234 1 96.88 126 GLU A N 1
ATOM 939 C CA . GLU A 1 126 ? 6.953 -3.854 -8.523 1 96.88 126 GLU A CA 1
ATOM 940 C C . GLU A 1 126 ? 5.559 -3.668 -7.934 1 96.88 126 GLU A C 1
ATOM 942 O O . GLU A 1 126 ? 5.422 -3.309 -6.762 1 96.88 126 GLU A O 1
ATOM 947 N N . ALA A 1 127 ? 4.551 -3.912 -8.703 1 97.06 127 ALA A N 1
ATOM 948 C CA . ALA A 1 127 ? 3.172 -3.756 -8.25 1 97.06 127 ALA A CA 1
ATOM 949 C C . ALA A 1 127 ? 2.879 -4.664 -7.059 1 97.06 127 ALA A C 1
ATOM 951 O O . ALA A 1 127 ? 2.309 -4.223 -6.059 1 97.06 127 ALA A O 1
ATOM 952 N N . VAL A 1 128 ? 3.289 -5.906 -7.129 1 98.25 128 VAL A N 1
ATOM 953 C CA . VAL A 1 128 ? 3.002 -6.902 -6.105 1 98.25 128 VAL A CA 1
ATOM 954 C C . VAL A 1 128 ? 3.773 -6.57 -4.828 1 98.25 128 VAL A C 1
ATOM 956 O O . VAL A 1 128 ? 3.246 -6.707 -3.723 1 98.25 128 VAL A O 1
ATOM 959 N N . GLU A 1 129 ? 4.949 -6.09 -4.938 1 97.5 129 GLU A N 1
ATOM 960 C CA . GLU A 1 129 ? 5.77 -5.734 -3.785 1 97.5 129 GLU A CA 1
ATOM 961 C C . GLU A 1 129 ? 5.246 -4.477 -3.098 1 97.5 129 GLU A C 1
ATOM 963 O O . GLU A 1 129 ? 5.324 -4.352 -1.874 1 97.5 129 GLU A O 1
ATOM 968 N N . VAL A 1 130 ? 4.852 -3.521 -3.9 1 96.69 130 VAL A N 1
ATOM 969 C CA . VAL A 1 130 ? 4.246 -2.33 -3.312 1 96.69 130 VAL A CA 1
ATOM 970 C C . VAL A 1 130 ? 3.072 -2.73 -2.424 1 96.69 130 VAL A C 1
ATOM 972 O O . VAL A 1 130 ? 2.961 -2.27 -1.285 1 96.69 130 VAL A O 1
ATOM 975 N N . MET A 1 131 ? 2.236 -3.588 -2.848 1 97.06 131 MET A N 1
ATOM 976 C CA . MET A 1 131 ? 1.09 -4.051 -2.072 1 97.06 131 MET A CA 1
ATOM 977 C C . MET A 1 131 ? 1.545 -4.855 -0.857 1 97.06 131 MET A C 1
ATOM 979 O O . MET A 1 131 ? 1.008 -4.688 0.239 1 97.06 131 MET A O 1
ATOM 983 N N . LYS A 1 132 ? 2.541 -5.688 -1.06 1 97.31 132 LYS A N 1
ATOM 984 C CA . LYS A 1 132 ? 3.121 -6.43 0.057 1 97.31 132 LYS A CA 1
ATOM 985 C C . LYS A 1 132 ? 3.547 -5.488 1.18 1 97.31 132 LYS A C 1
ATOM 987 O O . LYS A 1 132 ? 3.209 -5.711 2.344 1 97.31 132 LYS A O 1
ATOM 992 N N . ASN A 1 133 ? 4.215 -4.496 0.823 1 95.69 133 ASN A N 1
ATOM 993 C CA . ASN A 1 133 ? 4.723 -3.553 1.814 1 95.69 133 ASN A CA 1
ATOM 994 C C . ASN A 1 133 ? 3.59 -2.809 2.516 1 95.69 133 ASN A C 1
ATOM 996 O O . ASN A 1 133 ? 3.654 -2.566 3.723 1 95.69 133 ASN A O 1
ATOM 1000 N N . TYR A 1 134 ? 2.633 -2.492 1.746 1 95.12 134 TYR A N 1
ATOM 1001 C CA . TYR A 1 134 ? 1.448 -1.873 2.328 1 95.12 134 TYR A CA 1
ATOM 1002 C C . TYR A 1 134 ? 0.785 -2.805 3.334 1 95.12 134 TYR A C 1
ATOM 1004 O O . TYR A 1 134 ? 0.429 -2.385 4.438 1 95.12 134 TYR A O 1
ATOM 1012 N N . LEU A 1 135 ? 0.596 -4.055 3.047 1 94.81 135 LEU A N 1
ATOM 1013 C CA . LEU A 1 135 ? -0.051 -5.023 3.924 1 94.81 135 LEU A CA 1
ATOM 1014 C C . LEU A 1 135 ? 0.788 -5.27 5.176 1 94.81 135 LEU A C 1
ATOM 1016 O O . LEU A 1 135 ? 0.245 -5.422 6.273 1 94.81 135 LEU A O 1
ATOM 1020 N N . LYS A 1 136 ? 2.076 -5.254 4.98 1 93.44 136 LYS A N 1
ATOM 1021 C CA . LYS A 1 136 ? 2.959 -5.383 6.137 1 93.44 136 LYS A CA 1
ATOM 1022 C C . LYS A 1 136 ? 2.742 -4.242 7.125 1 93.44 136 LYS A C 1
ATOM 1024 O O . LYS A 1 136 ? 2.652 -4.469 8.328 1 93.44 136 LYS A O 1
ATOM 1029 N N . GLU A 1 137 ? 2.637 -3.115 6.57 1 90.38 137 GLU A N 1
ATOM 1030 C CA . GLU A 1 137 ? 2.385 -1.949 7.41 1 90.38 137 GLU A CA 1
ATOM 1031 C C . GLU A 1 137 ? 1.013 -2.031 8.07 1 90.38 137 GLU A C 1
ATOM 1033 O O . GLU A 1 137 ? 0.812 -1.498 9.164 1 90.38 137 GLU A O 1
ATOM 1038 N N . ALA A 1 138 ? 0.103 -2.693 7.395 1 88 138 ALA A N 1
ATOM 1039 C CA . ALA A 1 138 ? -1.249 -2.863 7.918 1 88 138 ALA A CA 1
ATOM 1040 C C . ALA A 1 138 ? -1.299 -3.986 8.953 1 88 138 ALA A C 1
ATOM 1042 O O . ALA A 1 138 ? -2.352 -4.258 9.531 1 88 138 ALA A O 1
ATOM 1043 N N . GLY A 1 139 ? -0.174 -4.719 9.164 1 87.94 139 GLY A N 1
ATOM 1044 C CA . GLY A 1 139 ? -0.098 -5.703 10.227 1 87.94 139 GLY A CA 1
ATOM 1045 C C . GLY A 1 139 ? -0.244 -7.129 9.734 1 87.94 139 GLY A C 1
ATOM 1046 O O . GLY A 1 139 ? -0.522 -8.039 10.523 1 87.94 139 GLY A O 1
ATOM 1047 N N . TYR A 1 140 ? -0.172 -7.191 8.453 1 90.56 140 TYR A N 1
ATOM 1048 C CA . TYR A 1 140 ? -0.244 -8.539 7.906 1 90.56 140 TYR A CA 1
ATOM 1049 C C . TYR A 1 140 ? 1.15 -9.102 7.66 1 90.56 140 TYR A C 1
ATOM 1051 O O . TYR A 1 140 ? 2.082 -8.359 7.344 1 90.56 140 TYR A O 1
ATOM 1059 N N . MET B 1 1 ? -18.594 3.482 6.855 1 49.84 1 MET B N 1
ATOM 1060 C CA . MET B 1 1 ? -17.281 4.125 6.812 1 49.84 1 MET B CA 1
ATOM 1061 C C . MET B 1 1 ? -16.797 4.281 5.375 1 49.84 1 MET B C 1
ATOM 1063 O O . MET B 1 1 ? -17.156 3.488 4.504 1 49.84 1 MET B O 1
ATOM 1067 N N . SER B 1 2 ? -16.234 5.516 4.98 1 70.56 2 SER B N 1
ATOM 1068 C CA . SER B 1 2 ? -15.781 5.73 3.611 1 70.56 2 SER B CA 1
ATOM 1069 C C . SER B 1 2 ? -14.797 4.648 3.172 1 70.56 2 SER B C 1
ATOM 1071 O O . SER B 1 2 ? -14.18 3.986 4.012 1 70.56 2 SER B O 1
ATOM 1073 N N . SER B 1 3 ? -14.836 4.34 1.99 1 84.75 3 SER B N 1
ATOM 1074 C CA . SER B 1 3 ? -13.898 3.383 1.416 1 84.75 3 SER B CA 1
ATOM 1075 C C . SER B 1 3 ? -12.453 3.762 1.744 1 84.75 3 SER B C 1
ATOM 1077 O O . SER B 1 3 ? -11.562 2.912 1.711 1 84.75 3 SER B O 1
ATOM 1079 N N . TRP B 1 4 ? -12.289 5.043 2.238 1 93.69 4 TRP B N 1
ATOM 1080 C CA . TRP B 1 4 ? -10.945 5.531 2.512 1 93.69 4 TRP B CA 1
ATOM 1081 C C . TRP B 1 4 ? -10.57 5.309 3.973 1 93.69 4 TRP B C 1
ATOM 1083 O O . TRP B 1 4 ? -9.398 5.418 4.344 1 93.69 4 TRP B O 1
ATOM 1093 N N . ASP B 1 5 ? -11.453 4.887 4.809 1 94.06 5 ASP B N 1
ATOM 1094 C CA . ASP B 1 5 ? -11.203 4.707 6.238 1 94.06 5 ASP B CA 1
ATOM 1095 C C . ASP B 1 5 ? -10.156 3.625 6.48 1 94.06 5 ASP B C 1
ATOM 1097 O O . ASP B 1 5 ? -9.406 3.691 7.453 1 94.06 5 ASP B O 1
ATOM 1101 N N . THR B 1 6 ? -10.094 2.727 5.602 1 90.19 6 THR B N 1
ATOM 1102 C CA . THR B 1 6 ? -9.133 1.639 5.742 1 90.19 6 THR B CA 1
ATOM 1103 C C . THR B 1 6 ? -7.699 2.168 5.68 1 90.19 6 THR B C 1
ATOM 1105 O O . THR B 1 6 ? -6.812 1.66 6.371 1 90.19 6 THR B O 1
ATOM 1108 N N . TYR B 1 7 ? -7.512 3.209 4.844 1 94.62 7 TYR B N 1
ATOM 1109 C CA . TYR B 1 7 ? -6.188 3.805 4.711 1 94.62 7 TYR B CA 1
ATOM 1110 C C . TYR B 1 7 ? -5.809 4.582 5.965 1 94.62 7 TYR B C 1
ATOM 1112 O O . TYR B 1 7 ? -4.652 4.555 6.395 1 94.62 7 TYR B O 1
ATOM 1120 N N . VAL B 1 8 ? -6.801 5.215 6.539 1 97.06 8 VAL B N 1
ATOM 1121 C CA . VAL B 1 8 ? -6.586 5.914 7.805 1 97.06 8 VAL B CA 1
ATOM 1122 C C . VAL B 1 8 ? -6.199 4.91 8.891 1 97.06 8 VAL B C 1
ATOM 1124 O O . VAL B 1 8 ? -5.207 5.102 9.594 1 97.06 8 VAL B O 1
ATOM 1127 N N . ASP B 1 9 ? -6.945 3.807 8.914 1 95 9 ASP B N 1
ATOM 1128 C CA . ASP B 1 9 ? -6.676 2.75 9.883 1 95 9 ASP B CA 1
ATOM 1129 C C . ASP B 1 9 ? -5.254 2.219 9.734 1 95 9 ASP B C 1
ATOM 1131 O O . ASP B 1 9 ? -4.574 1.964 10.734 1 95 9 ASP B O 1
ATOM 1135 N N . ASN B 1 10 ? -4.816 2.041 8.57 1 94.75 10 ASN B N 1
ATOM 1136 C CA . ASN B 1 10 ? -3.479 1.519 8.297 1 94.75 10 ASN B CA 1
ATOM 1137 C C . ASN B 1 10 ? -2.396 2.428 8.875 1 94.75 10 ASN B C 1
ATOM 1139 O O . ASN B 1 10 ? -1.463 1.956 9.523 1 94.75 10 ASN B O 1
ATOM 1143 N N . LEU B 1 11 ? -2.527 3.709 8.719 1 97.38 11 LEU B N 1
ATOM 1144 C CA . LEU B 1 11 ? -1.521 4.656 9.195 1 97.38 11 LEU B CA 1
ATOM 1145 C C . LEU B 1 11 ? -1.565 4.777 10.711 1 97.38 11 LEU B C 1
ATOM 1147 O O . LEU B 1 11 ? -0.537 5.023 11.352 1 97.38 11 LEU B O 1
ATOM 1151 N N . GLU B 1 12 ? -2.742 4.512 11.305 1 97.19 12 GLU B N 1
ATOM 1152 C CA . GLU B 1 12 ? -2.879 4.598 12.75 1 97.19 12 GLU B CA 1
ATOM 1153 C C . GLU B 1 12 ? -2.318 3.352 13.438 1 97.19 12 GLU B C 1
ATOM 1155 O O . GLU B 1 12 ? -1.687 3.445 14.484 1 97.19 12 GLU B O 1
ATOM 1160 N N . LYS B 1 13 ? -2.479 2.256 12.812 1 94.31 13 LYS B N 1
ATOM 1161 C CA . LYS B 1 13 ? -2.15 0.994 13.469 1 94.31 13 LYS B CA 1
ATOM 1162 C C . LYS B 1 13 ? -0.819 0.443 12.961 1 94.31 13 LYS B C 1
ATOM 1164 O O . LYS B 1 13 ? -0.247 -0.464 13.57 1 94.31 13 LYS B O 1
ATOM 1169 N N . GLY B 1 14 ? -0.303 0.963 11.961 1 92.81 14 GLY B N 1
ATOM 1170 C CA . GLY B 1 14 ? 0.918 0.476 11.336 1 92.81 14 GLY B CA 1
ATOM 1171 C C . GLY B 1 14 ? 2.174 1.081 11.938 1 92.81 14 GLY B C 1
ATOM 1172 O O . GLY B 1 14 ? 2.197 1.431 13.117 1 92.81 14 GLY B O 1
ATOM 1173 N N . LEU B 1 15 ? 3.248 1.098 11.078 1 89.75 15 LEU B N 1
ATOM 1174 C CA . LEU B 1 15 ? 4.598 1.504 11.453 1 89.75 15 LEU B CA 1
ATOM 1175 C C . LEU B 1 15 ? 4.602 2.92 12.023 1 89.75 15 LEU B C 1
ATOM 1177 O O . LEU B 1 15 ? 5.316 3.207 12.984 1 89.75 15 LEU B O 1
ATOM 1181 N N . GLY B 1 16 ? 3.795 3.799 11.469 1 92.25 16 GLY B N 1
ATOM 1182 C CA . GLY B 1 16 ? 3.822 5.211 11.812 1 92.25 16 GLY B CA 1
ATOM 1183 C C . GLY B 1 16 ? 3.123 5.52 13.125 1 92.25 16 GLY B C 1
ATOM 1184 O O . GLY B 1 16 ? 3.383 6.551 13.742 1 92.25 16 GLY B O 1
ATOM 1185 N N . GLN B 1 17 ? 2.188 4.629 13.469 1 95.88 17 GLN B N 1
ATOM 1186 C CA . GLN B 1 17 ? 1.392 4.812 14.68 1 95.88 17 GLN B CA 1
ATOM 1187 C C . GLN B 1 17 ? 0.832 6.23 14.758 1 95.88 17 GLN B C 1
ATOM 1189 O O . GLN B 1 17 ? 0.949 6.891 15.789 1 95.88 17 GLN B O 1
ATOM 1194 N N . CYS B 1 18 ? 0.32 6.719 13.727 1 97.88 18 CYS B N 1
ATOM 1195 C CA . CYS B 1 18 ? -0.183 8.086 13.664 1 97.88 18 CYS B CA 1
ATOM 1196 C C . CYS B 1 18 ? -1.368 8.273 14.609 1 97.88 18 CYS B C 1
ATOM 1198 O O . CYS B 1 18 ? -2.227 7.395 14.711 1 97.88 18 CYS B O 1
ATOM 1200 N N . LYS B 1 19 ? -1.341 9.398 15.195 1 98.12 19 LYS B N 1
ATOM 1201 C CA . LYS B 1 19 ? -2.438 9.719 16.109 1 98.12 19 LYS B CA 1
ATOM 1202 C C . LYS B 1 19 ? -3.434 10.672 15.453 1 98.12 19 LYS B C 1
ATOM 1204 O O . LYS B 1 19 ? -4.512 10.922 16 1 98.12 19 LYS B O 1
ATOM 1209 N N . TYR B 1 20 ? -3.123 11.172 14.32 1 98.31 20 TYR B N 1
ATOM 1210 C CA . TYR B 1 20 ? -4.031 11.891 13.43 1 98.31 20 TYR B CA 1
ATOM 1211 C C . TYR B 1 20 ? -3.656 11.656 11.969 1 98.31 20 TYR B C 1
ATOM 1213 O O . TYR B 1 20 ? -2.48 11.734 11.609 1 98.31 20 TYR B O 1
ATOM 1221 N N . VAL B 1 21 ? -4.625 11.391 11.172 1 98.69 21 VAL B N 1
ATOM 1222 C CA . VAL B 1 21 ? -4.477 11.156 9.742 1 98.69 21 VAL B CA 1
ATOM 1223 C C . VAL B 1 21 ? -5.598 11.867 8.984 1 98.69 21 VAL B C 1
ATOM 1225 O O . VAL B 1 21 ? -6.75 11.859 9.414 1 98.69 21 VAL B O 1
ATOM 1228 N N . ALA B 1 22 ? -5.281 12.469 7.852 1 98.75 22 ALA B N 1
ATOM 1229 C CA . ALA B 1 22 ? -6.273 12.969 6.902 1 98.75 22 ALA B CA 1
ATOM 1230 C C . ALA B 1 22 ? -5.871 12.641 5.465 1 98.75 22 ALA B C 1
ATOM 1232 O O . ALA B 1 22 ? -4.684 12.594 5.141 1 98.75 22 ALA B O 1
ATOM 1233 N N . ILE B 1 23 ? -6.812 12.375 4.684 1 98.5 23 ILE B N 1
ATOM 1234 C CA . ILE B 1 23 ? -6.652 12.148 3.252 1 98.5 23 ILE B CA 1
ATOM 1235 C C . ILE B 1 23 ? -7.539 13.117 2.473 1 98.5 23 ILE B C 1
ATOM 1237 O O . ILE B 1 23 ? -8.758 13.148 2.672 1 98.5 23 ILE B O 1
ATOM 1241 N N . LEU B 1 24 ? -6.953 13.883 1.631 1 98.31 24 LEU B N 1
ATOM 1242 C CA . LEU B 1 24 ? -7.656 14.836 0.778 1 98.31 24 LEU B CA 1
ATOM 1243 C C . LEU B 1 24 ? -7.418 14.523 -0.696 1 98.31 24 LEU B C 1
ATOM 1245 O O . LEU B 1 24 ? -6.438 13.859 -1.044 1 98.31 24 LEU B O 1
ATOM 1249 N N . GLY B 1 25 ? -8.273 14.969 -1.516 1 96.38 25 GLY B N 1
ATOM 1250 C CA . GLY B 1 25 ? -8.055 14.742 -2.934 1 96.38 25 GLY B CA 1
ATOM 1251 C C . GLY B 1 25 ? -9.016 15.516 -3.82 1 96.38 25 GLY B C 1
ATOM 1252 O O . GLY B 1 25 ? -9.898 16.219 -3.322 1 96.38 25 GLY B O 1
ATOM 1253 N N . LYS B 1 26 ? -8.688 15.422 -5.137 1 93.25 26 LYS B N 1
ATOM 1254 C CA . LYS B 1 26 ? -9.531 15.961 -6.199 1 93.25 26 LYS B CA 1
ATOM 1255 C C . LYS B 1 26 ? -9.961 14.859 -7.168 1 93.25 26 LYS B C 1
ATOM 1257 O O . LYS B 1 26 ? -9.219 13.898 -7.398 1 93.25 26 LYS B O 1
ATOM 1262 N N . SER B 1 27 ? -11.164 14.844 -7.543 1 86.06 27 SER B N 1
ATOM 1263 C CA . SER B 1 27 ? -11.656 13.914 -8.555 1 86.06 27 SER B CA 1
ATOM 1264 C C . SER B 1 27 ? -12.18 14.656 -9.781 1 86.06 27 SER B C 1
ATOM 1266 O O . SER B 1 27 ? -13.195 15.359 -9.703 1 86.06 27 SER B O 1
ATOM 1268 N N . GLY B 1 28 ? -11.469 14.484 -10.914 1 83.75 28 GLY B N 1
ATOM 1269 C CA . GLY B 1 28 ? -11.867 15.219 -12.109 1 83.75 28 GLY B CA 1
ATOM 1270 C C . GLY B 1 28 ? -11.93 16.719 -11.898 1 83.75 28 GLY B C 1
ATOM 1271 O O . GLY B 1 28 ? -10.953 17.328 -11.461 1 83.75 28 GLY B O 1
ATOM 1272 N N . ASP B 1 29 ? -13.18 17.234 -12.07 1 86.56 29 ASP B N 1
ATOM 1273 C CA . ASP B 1 29 ? -13.375 18.688 -11.984 1 86.56 29 ASP B CA 1
ATOM 1274 C C . ASP B 1 29 ? -13.867 19.094 -10.594 1 86.56 29 ASP B C 1
ATOM 1276 O O . ASP B 1 29 ? -14.062 20.281 -10.32 1 86.56 29 ASP B O 1
ATOM 1280 N N . SER B 1 30 ? -13.953 18.047 -9.742 1 89 30 SER B N 1
ATOM 1281 C CA . SER B 1 30 ? -14.406 18.375 -8.398 1 89 30 SER B CA 1
ATOM 1282 C C . SER B 1 30 ? -13.305 19.062 -7.594 1 89 30 SER B C 1
ATOM 1284 O O . SER B 1 30 ? -12.125 18.734 -7.734 1 89 30 SER B O 1
ATOM 1286 N N . PRO B 1 31 ? -13.734 20.016 -6.797 1 93.38 31 PRO B N 1
ATOM 1287 C CA . PRO B 1 31 ? -12.734 20.734 -6 1 93.38 31 PRO B CA 1
ATOM 1288 C C . PRO B 1 31 ? -12.07 19.844 -4.949 1 93.38 31 PRO B C 1
ATOM 1290 O O . PRO B 1 31 ? -12.578 18.766 -4.633 1 93.38 31 PRO B O 1
ATOM 1293 N N . LEU B 1 32 ? -10.922 20.25 -4.469 1 96.56 32 LEU B N 1
ATOM 1294 C CA . LEU B 1 32 ? -10.227 19.594 -3.369 1 96.56 32 LEU B CA 1
ATOM 1295 C C . LEU B 1 32 ? -11.148 19.406 -2.17 1 96.56 32 LEU B C 1
ATOM 1297 O O . LEU B 1 32 ? -11.875 20.328 -1.797 1 96.56 32 LEU B O 1
ATOM 1301 N N . SER B 1 33 ? -11.203 18.188 -1.602 1 97.44 33 SER B N 1
ATOM 1302 C CA . SER B 1 33 ? -12.07 17.891 -0.465 1 97.44 33 SER B CA 1
ATOM 1303 C C . SER B 1 33 ? -11.438 16.859 0.457 1 97.44 33 SER B C 1
ATOM 1305 O O . SER B 1 33 ? -10.461 16.203 0.086 1 97.44 33 SER B O 1
ATOM 1307 N N . ILE B 1 34 ? -11.977 16.781 1.627 1 97.56 34 ILE B N 1
ATOM 1308 C CA . ILE B 1 34 ? -11.547 15.766 2.58 1 97.56 34 ILE B CA 1
ATOM 1309 C C . ILE B 1 34 ? -12.266 14.445 2.281 1 97.56 34 ILE B C 1
ATOM 1311 O O . ILE B 1 34 ? -13.492 14.391 2.262 1 97.56 34 ILE B O 1
ATOM 1315 N N . TRP B 1 35 ? -11.445 13.453 2.051 1 97.06 35 TRP B N 1
ATOM 1316 C CA . TRP B 1 35 ? -12.008 12.148 1.732 1 97.06 35 TRP B CA 1
ATOM 1317 C C . TRP B 1 35 ? -12.164 11.305 2.992 1 97.06 35 TRP B C 1
ATOM 1319 O O . TRP B 1 35 ? -13.117 10.523 3.113 1 97.06 35 TRP B O 1
ATOM 1329 N N . ALA B 1 36 ? -11.227 11.391 3.922 1 97.69 36 ALA B N 1
ATOM 1330 C CA . ALA B 1 36 ? -11.242 10.672 5.191 1 97.69 36 ALA B CA 1
ATOM 1331 C C . ALA B 1 36 ? -10.367 11.375 6.23 1 97.69 36 ALA B C 1
ATOM 1333 O O . ALA B 1 36 ? -9.453 12.117 5.879 1 97.69 36 ALA B O 1
ATOM 1334 N N . GLU B 1 37 ? -10.688 11.102 7.383 1 98.06 37 GLU B N 1
ATOM 1335 C CA . GLU B 1 37 ? -9.969 11.703 8.5 1 98.06 37 GLU B CA 1
ATOM 1336 C C . GLU B 1 37 ? -10.086 10.844 9.758 1 98.06 37 GLU B C 1
ATOM 1338 O O . GLU B 1 37 ? -11.062 10.117 9.93 1 98.06 37 GLU B O 1
ATOM 1343 N N . SER B 1 38 ? -9.109 10.945 10.609 1 98.25 38 SER B N 1
ATOM 1344 C CA . SER B 1 38 ? -9.172 10.234 11.883 1 98.25 38 SER B CA 1
ATOM 1345 C C . SER B 1 38 ? -10.414 10.617 12.672 1 98.25 38 SER B C 1
ATOM 1347 O O . SER B 1 38 ? -10.719 11.805 12.82 1 98.25 38 SER B O 1
ATOM 1349 N N . PRO B 1 39 ? -11.117 9.625 13.195 1 97.25 39 PRO B N 1
ATOM 1350 C CA . PRO B 1 39 ? -12.258 9.969 14.055 1 97.25 39 PRO B CA 1
ATOM 1351 C C . PRO B 1 39 ? -11.836 10.586 15.383 1 97.25 39 PRO B C 1
ATOM 1353 O O . PRO B 1 39 ? -12.539 11.445 15.914 1 97.25 39 PRO B O 1
ATOM 1356 N N . ASP B 1 40 ? -10.797 10.062 15.992 1 97.94 40 ASP B N 1
ATOM 1357 C CA . ASP B 1 40 ? -10.242 10.648 17.203 1 97.94 40 ASP B CA 1
ATOM 1358 C C . ASP B 1 40 ? -9.305 11.812 16.875 1 97.94 40 ASP B C 1
ATOM 1360 O O . ASP B 1 40 ? -8.258 11.609 16.266 1 97.94 40 ASP B O 1
ATOM 1364 N N . LYS B 1 41 ? -9.672 12.977 17.281 1 97.88 41 LYS B N 1
ATOM 1365 C CA . LYS B 1 41 ? -8.898 14.164 16.953 1 97.88 41 LYS B CA 1
ATOM 1366 C C . LYS B 1 41 ? -8.344 14.828 18.219 1 97.88 41 LYS B C 1
ATOM 1368 O O . LYS B 1 41 ? -8.086 16.031 18.234 1 97.88 41 LYS B O 1
ATOM 1373 N N . SER B 1 42 ? -8.156 14.055 19.203 1 97.25 42 SER B N 1
ATOM 1374 C CA . SER B 1 42 ? -7.715 14.578 20.5 1 97.25 42 SER B CA 1
ATOM 1375 C C . SER B 1 42 ? -6.27 15.055 20.422 1 97.25 42 SER B C 1
ATOM 1377 O O . SER B 1 42 ? -5.895 16.016 21.109 1 97.25 42 SER B O 1
ATOM 1379 N N . SER B 1 43 ? -5.453 14.477 19.562 1 96.06 43 SER B N 1
ATOM 1380 C CA . SER B 1 43 ? -4.035 14.812 19.484 1 96.06 43 SER B CA 1
ATOM 1381 C C . SER B 1 43 ? -3.805 16.016 18.562 1 96.06 43 SER B C 1
ATOM 1383 O O . SER B 1 43 ? -2.818 16.734 18.703 1 96.06 43 SER B O 1
ATOM 1385 N N . LEU B 1 44 ? -4.574 16.156 17.594 1 96.62 44 LEU B N 1
ATOM 1386 C CA . LEU B 1 44 ? -4.559 17.234 16.609 1 96.62 44 LEU B CA 1
ATOM 1387 C C . LEU B 1 44 ? -5.953 17.484 16.047 1 96.62 44 LEU B C 1
ATOM 1389 O O . LEU B 1 44 ? -6.602 16.547 15.555 1 96.62 44 LEU B O 1
ATOM 1393 N N . ASN B 1 45 ? -6.383 18.734 16.062 1 98 45 ASN B N 1
ATOM 1394 C CA . ASN B 1 45 ? -7.77 19.016 15.711 1 98 45 ASN B CA 1
ATOM 1395 C C . ASN B 1 45 ? -7.867 20.172 14.711 1 98 45 ASN B C 1
ATOM 1397 O O . ASN B 1 45 ? -8.359 21.25 15.047 1 98 45 ASN B O 1
ATOM 1401 N N . PRO B 1 46 ? -7.422 19.969 13.531 1 98.5 46 PRO B N 1
ATOM 1402 C CA . PRO B 1 46 ? -7.531 21.031 12.531 1 98.5 46 PRO B CA 1
ATOM 1403 C C . PRO B 1 46 ? -8.969 21.281 12.086 1 98.5 46 PRO B C 1
ATOM 1405 O O . PRO B 1 46 ? -9.781 20.344 12.055 1 98.5 46 PRO B O 1
ATOM 1408 N N . SER B 1 47 ? -9.281 22.547 11.688 1 98.31 47 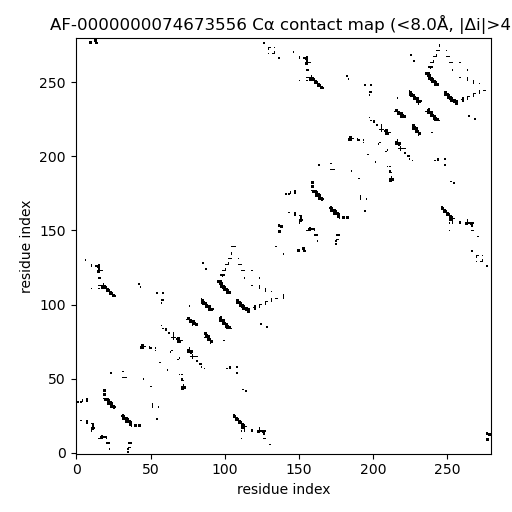SER B N 1
ATOM 1409 C CA . SER B 1 47 ? -10.562 22.859 11.062 1 98.31 47 SER B CA 1
ATOM 1410 C C . SER B 1 47 ? -10.578 22.438 9.594 1 98.31 47 SER B C 1
ATOM 1412 O O . SER B 1 47 ? -9.523 22.219 8.992 1 98.31 47 SER B O 1
ATOM 1414 N N . HIS B 1 48 ? -11.805 22.406 9.039 1 98.06 48 HIS B N 1
ATOM 1415 C CA . HIS B 1 48 ? -11.984 22.109 7.625 1 98.06 48 HIS B CA 1
ATOM 1416 C C . HIS B 1 48 ? -11.219 23.094 6.75 1 98.06 48 HIS B C 1
ATOM 1418 O O . HIS B 1 48 ? -10.5 22.688 5.832 1 98.06 48 HIS B O 1
ATOM 1424 N N . ALA B 1 49 ? -11.312 24.328 7.059 1 97.56 49 ALA B N 1
ATOM 1425 C CA . ALA B 1 49 ? -10.664 25.375 6.277 1 97.56 49 ALA B CA 1
ATOM 1426 C C . ALA B 1 49 ? -9.148 25.266 6.355 1 97.56 49 ALA B C 1
ATOM 1428 O O . ALA B 1 49 ? -8.453 25.469 5.355 1 97.56 49 ALA B O 1
ATOM 1429 N N . GLU B 1 50 ? -8.602 24.969 7.496 1 98.06 50 GLU B N 1
ATOM 1430 C CA . GLU B 1 50 ? -7.164 24.812 7.676 1 98.06 50 GLU B CA 1
ATOM 1431 C C . GLU B 1 50 ? -6.625 23.672 6.812 1 98.06 50 GLU B C 1
ATOM 1433 O O . GLU B 1 50 ? -5.594 23.812 6.152 1 98.06 50 GLU B O 1
ATOM 1438 N N . LEU B 1 51 ? -7.336 22.578 6.828 1 98.56 51 LEU B N 1
ATOM 1439 C CA . LEU B 1 51 ? -6.914 21.406 6.074 1 98.56 51 LEU B CA 1
ATOM 1440 C C . LEU B 1 51 ? -6.867 21.703 4.578 1 98.56 51 LEU B C 1
ATOM 1442 O O . LEU B 1 51 ? -5.883 21.391 3.906 1 98.56 51 LEU B O 1
ATOM 1446 N N . LEU B 1 52 ? -7.863 22.375 4.109 1 98.12 52 LEU B N 1
ATOM 1447 C CA . LEU B 1 52 ? -7.922 22.672 2.684 1 98.12 52 LEU B CA 1
ATOM 1448 C C . LEU B 1 52 ? -6.816 23.641 2.285 1 98.12 52 LEU B C 1
ATOM 1450 O O . LEU B 1 5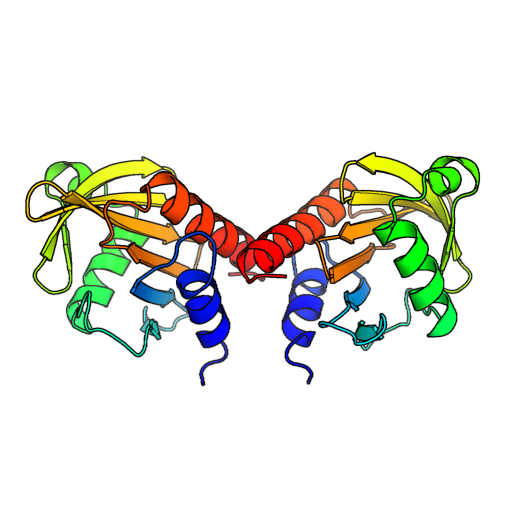2 ? -6.184 23.469 1.241 1 98.12 52 LEU B O 1
ATOM 1454 N N . SER B 1 53 ? -6.578 24.625 3.076 1 97.69 53 SER B N 1
ATOM 1455 C CA . SER B 1 53 ? -5.559 25.625 2.781 1 97.69 53 SER B CA 1
ATOM 1456 C C . SER B 1 53 ? -4.164 25 2.766 1 97.69 53 SER B C 1
ATOM 1458 O O . SER B 1 53 ? -3.395 25.219 1.826 1 97.69 53 SER B O 1
ATOM 1460 N N . VAL B 1 54 ? -3.844 24.219 3.775 1 98.12 54 VAL B N 1
ATOM 1461 C CA . VAL B 1 54 ? -2.531 23.594 3.871 1 98.12 54 VAL B CA 1
ATOM 1462 C C . VAL B 1 54 ? -2.354 22.594 2.732 1 98.12 54 VAL B C 1
ATOM 1464 O O . VAL B 1 54 ? -1.298 22.547 2.094 1 98.12 54 VAL B O 1
ATOM 1467 N N . ALA B 1 55 ? -3.383 21.828 2.459 1 98.31 55 ALA B N 1
ATOM 1468 C CA . ALA B 1 55 ? -3.32 20.828 1.394 1 98.31 55 ALA B CA 1
ATOM 1469 C C . ALA B 1 55 ? -3.051 21.484 0.043 1 98.31 55 ALA B C 1
ATOM 1471 O O . ALA B 1 55 ? -2.24 21 -0.744 1 98.31 55 ALA B O 1
ATOM 1472 N N . ALA B 1 56 ? -3.719 22.562 -0.24 1 96.88 56 ALA B N 1
ATOM 1473 C CA . ALA B 1 56 ? -3.521 23.266 -1.5 1 96.88 56 ALA B CA 1
ATOM 1474 C C . ALA B 1 56 ? -2.07 23.719 -1.659 1 96.88 56 ALA B C 1
ATOM 1476 O O . ALA B 1 56 ? -1.476 23.531 -2.727 1 96.88 56 ALA B O 1
ATOM 1477 N N . SER B 1 57 ? -1.49 24.25 -0.621 1 97.69 57 SER B N 1
ATOM 1478 C CA . SER B 1 57 ? -0.114 24.734 -0.663 1 97.69 57 SER B CA 1
ATOM 1479 C C . SER B 1 57 ? 0.871 23.578 -0.848 1 97.69 57 SER B C 1
ATOM 1481 O O . SER B 1 57 ? 1.806 23.672 -1.645 1 97.69 57 SER B O 1
ATOM 1483 N N . VAL B 1 58 ? 0.681 22.469 -0.179 1 98.12 58 VAL B N 1
ATOM 1484 C CA . VAL B 1 58 ? 1.593 21.328 -0.221 1 98.12 58 VAL B CA 1
ATOM 1485 C C . VAL B 1 58 ? 1.529 20.672 -1.596 1 98.12 58 VAL B C 1
ATOM 1487 O O . VAL B 1 58 ? 2.564 20.344 -2.184 1 98.12 58 VAL B O 1
ATOM 1490 N N . MET B 1 59 ? 0.3 20.516 -2.115 1 96.94 59 MET B N 1
ATOM 1491 C CA . MET B 1 59 ? 0.134 19.828 -3.398 1 96.94 59 MET B CA 1
ATOM 1492 C C . MET B 1 59 ? 0.727 20.672 -4.531 1 96.94 59 MET B C 1
ATOM 1494 O O . MET B 1 59 ? 1.122 20.125 -5.562 1 96.94 59 MET B O 1
ATOM 1498 N N . LYS B 1 60 ? 0.854 21.969 -4.324 1 95.62 60 LYS B N 1
ATOM 1499 C CA . LYS B 1 60 ? 1.482 22.844 -5.305 1 95.62 60 LYS B CA 1
ATOM 1500 C C . LYS B 1 60 ? 2.988 22.938 -5.074 1 95.62 60 LYS B C 1
ATOM 1502 O O . LYS B 1 60 ? 3.688 23.656 -5.793 1 95.62 60 LYS B O 1
ATOM 1507 N N . GLU B 1 61 ? 3.494 22.25 -4.082 1 96.94 61 GLU B N 1
ATOM 1508 C CA . GLU B 1 61 ? 4.902 22.25 -3.705 1 96.94 61 GLU B CA 1
ATOM 1509 C C . GLU B 1 61 ? 5.395 23.672 -3.447 1 96.94 61 GLU B C 1
ATOM 1511 O O . GLU B 1 61 ? 6.438 24.078 -3.965 1 96.94 61 GLU B O 1
ATOM 1516 N N . ASP B 1 62 ? 4.613 24.422 -2.738 1 97.31 62 ASP B N 1
ATOM 1517 C CA . ASP B 1 62 ? 4.945 25.781 -2.348 1 97.31 62 ASP B CA 1
ATOM 1518 C C . ASP B 1 62 ? 6.188 25.812 -1.459 1 97.31 62 ASP B C 1
ATOM 1520 O O . ASP B 1 62 ? 6.105 25.547 -0.258 1 97.31 62 ASP B O 1
ATOM 1524 N N . ASN B 1 63 ? 7.281 26.219 -1.924 1 97 63 ASN B N 1
ATOM 1525 C CA . ASN B 1 63 ? 8.562 26.172 -1.231 1 97 63 ASN B CA 1
ATOM 1526 C C . ASN B 1 63 ? 8.656 27.25 -0.154 1 97 63 ASN B C 1
ATOM 1528 O O . ASN B 1 63 ? 9.555 27.203 0.692 1 97 63 ASN B O 1
ATOM 1532 N N . SER B 1 64 ? 7.789 28.203 -0.151 1 98 64 SER B N 1
ATOM 1533 C CA . SER B 1 64 ? 7.805 29.219 0.892 1 98 64 SER B CA 1
ATOM 1534 C C . SER B 1 64 ? 7.566 28.609 2.268 1 98 64 SER B C 1
ATOM 1536 O O . SER B 1 64 ? 7.953 29.188 3.285 1 98 64 SER B O 1
ATOM 1538 N N . LEU B 1 65 ? 6.961 27.453 2.307 1 98.12 65 LEU B N 1
ATOM 1539 C CA . LEU B 1 65 ? 6.695 26.766 3.566 1 98.12 65 LEU B CA 1
ATOM 1540 C C . LEU B 1 65 ? 7.996 26.422 4.285 1 98.12 65 LEU B C 1
ATOM 1542 O O . LEU B 1 65 ? 8.016 26.297 5.512 1 98.12 65 LEU B O 1
ATOM 1546 N N . MET B 1 66 ? 9.117 26.25 3.521 1 98.06 66 MET B N 1
ATOM 1547 C CA . MET B 1 66 ? 10.414 25.938 4.113 1 98.06 66 MET B CA 1
ATOM 1548 C C . MET B 1 66 ? 10.914 27.078 4.98 1 98.06 66 MET B C 1
ATOM 1550 O O . MET B 1 66 ? 11.641 26.859 5.945 1 98.06 66 MET B O 1
ATOM 1554 N N . GLY B 1 67 ? 10.516 28.281 4.664 1 97.94 67 GLY B N 1
ATOM 1555 C CA . GLY B 1 67 ? 10.898 29.453 5.438 1 97.94 67 GLY B CA 1
ATOM 1556 C C . GLY B 1 67 ? 9.875 29.828 6.5 1 97.94 67 GLY B C 1
ATOM 1557 O O . GLY B 1 67 ? 10.242 30.109 7.645 1 97.94 67 GLY B O 1
ATOM 1558 N N . THR B 1 68 ? 8.562 29.75 6.191 1 97.81 68 THR B N 1
ATOM 1559 C CA . THR B 1 68 ? 7.516 30.297 7.051 1 97.81 68 THR B CA 1
ATOM 1560 C C . THR B 1 68 ? 6.988 29.219 8 1 97.81 68 THR B C 1
ATOM 1562 O O . THR B 1 68 ? 6.414 29.531 9.047 1 97.81 68 THR B O 1
ATOM 1565 N N . GLY B 1 69 ? 7.105 27.922 7.605 1 98.06 69 GLY B N 1
ATOM 1566 C CA . GLY B 1 69 ? 6.406 26.859 8.32 1 98.06 69 GLY B CA 1
ATOM 1567 C C . GLY B 1 69 ? 4.914 26.844 8.047 1 98.06 69 GLY B C 1
ATOM 1568 O O . GLY B 1 69 ? 4.449 27.422 7.062 1 98.06 69 GLY B O 1
ATOM 1569 N N . LEU B 1 70 ? 4.207 26 8.945 1 97.5 70 LEU B N 1
ATOM 1570 C CA . LEU B 1 70 ? 2.756 25.969 8.797 1 97.5 70 LEU B CA 1
ATOM 1571 C C . LEU B 1 70 ? 2.076 25.734 10.141 1 97.5 70 LEU B C 1
ATOM 1573 O O . LEU B 1 70 ? 2.746 25.438 11.133 1 97.5 70 LEU B O 1
ATOM 1577 N N . GLN B 1 71 ? 0.816 26.094 10.141 1 96.62 71 GLN B N 1
ATOM 1578 C CA . GLN B 1 71 ? 0.006 25.875 11.336 1 96.62 71 GLN B CA 1
ATOM 1579 C C . GLN B 1 71 ? -1.174 24.953 11.039 1 96.62 71 GLN B C 1
ATOM 1581 O O . GLN B 1 71 ? -1.848 25.109 10.023 1 96.62 71 GLN B O 1
ATOM 1586 N N . LEU B 1 72 ? -1.364 24 11.922 1 96.94 72 LEU B N 1
ATOM 1587 C CA . LEU B 1 72 ? -2.48 23.062 11.82 1 96.94 72 LEU B CA 1
ATOM 1588 C C . LEU B 1 72 ? -3.039 22.734 13.203 1 96.94 72 LEU B C 1
ATOM 1590 O O . LEU B 1 72 ? -2.301 22.312 14.094 1 96.94 72 LEU B O 1
ATOM 1594 N N . GLY B 1 73 ? -4.383 22.938 13.375 1 95.62 73 GLY B N 1
ATOM 1595 C CA . GLY B 1 73 ? -4.988 22.672 14.672 1 95.62 73 GLY B CA 1
ATOM 1596 C C . GLY B 1 73 ? -4.422 23.531 15.781 1 95.62 73 GLY B C 1
ATOM 1597 O O . GLY B 1 73 ? -4.285 23.078 16.922 1 95.62 73 GLY B O 1
ATOM 1598 N N . GLY B 1 74 ? -3.961 24.641 15.398 1 93.06 74 GLY B N 1
ATOM 1599 C CA . GLY B 1 74 ? -3.416 25.562 16.391 1 93.06 74 GLY B CA 1
ATOM 1600 C C . GLY B 1 74 ? -1.981 25.25 16.766 1 93.06 74 GLY B C 1
ATOM 1601 O O . GLY B 1 74 ? -1.411 25.891 17.656 1 93.06 74 GLY B O 1
ATOM 1602 N N . VAL B 1 75 ? -1.379 24.328 16.203 1 93.25 75 VAL B N 1
ATOM 1603 C CA . VAL B 1 75 ? 0 23.938 16.469 1 93.25 75 VAL B CA 1
ATOM 1604 C C . VAL B 1 75 ? 0.902 24.422 15.328 1 93.25 75 VAL B C 1
ATOM 1606 O O . VAL B 1 75 ? 0.562 24.281 14.156 1 93.25 75 VAL B O 1
ATOM 1609 N N . LYS B 1 76 ? 2.02 24.969 15.68 1 95.12 76 LYS B N 1
ATOM 1610 C CA . LYS B 1 76 ? 2.984 25.422 14.688 1 95.12 76 LYS B CA 1
ATOM 1611 C C . LYS B 1 76 ? 3.998 24.328 14.367 1 95.12 76 LYS B C 1
ATOM 1613 O O . LYS B 1 76 ? 4.488 23.641 15.266 1 95.12 76 LYS B O 1
ATOM 1618 N N . PHE B 1 77 ? 4.293 24.156 13.07 1 96.94 77 PHE B N 1
ATOM 1619 C CA . PHE B 1 77 ? 5.281 23.188 12.594 1 96.94 77 PHE B CA 1
ATOM 1620 C C . PHE B 1 77 ? 6.312 23.875 11.703 1 96.94 77 PHE B C 1
ATOM 1622 O O . PHE B 1 77 ? 5.961 24.703 10.859 1 96.94 77 PHE B O 1
ATOM 1629 N N . ALA B 1 78 ? 7.582 23.562 11.953 1 96.5 78 ALA B N 1
ATOM 1630 C CA . ALA B 1 78 ? 8.625 23.906 10.992 1 96.5 78 ALA B CA 1
ATOM 1631 C C . ALA B 1 78 ? 8.711 22.875 9.883 1 96.5 78 ALA B C 1
ATOM 1633 O O . ALA B 1 78 ? 8.609 21.672 10.141 1 96.5 78 ALA B O 1
ATOM 1634 N N . CYS B 1 79 ? 8.812 23.328 8.625 1 97.69 79 CYS B N 1
ATOM 1635 C CA . CYS B 1 79 ? 9.094 22.422 7.523 1 97.69 79 CYS B CA 1
ATOM 1636 C C . CYS B 1 79 ? 10.594 22.203 7.355 1 97.69 79 CYS B C 1
ATOM 1638 O O . CYS B 1 79 ? 11.328 23.156 7.051 1 97.69 79 CYS B O 1
ATOM 1640 N N . ILE B 1 80 ? 11.094 20.969 7.469 1 96.38 80 ILE B N 1
ATOM 1641 C CA . ILE B 1 80 ? 12.523 20.781 7.656 1 96.38 80 ILE B CA 1
ATOM 1642 C C . ILE B 1 80 ? 13.117 20.062 6.445 1 96.38 80 ILE B C 1
ATOM 1644 O O . ILE B 1 80 ? 14.328 20.047 6.254 1 96.38 80 ILE B O 1
ATOM 1648 N N . ARG B 1 81 ? 12.32 19.453 5.656 1 97.88 81 ARG B N 1
ATOM 1649 C CA . ARG B 1 81 ? 12.773 18.766 4.461 1 97.88 81 ARG B CA 1
ATOM 1650 C C . ARG B 1 81 ? 11.664 18.688 3.41 1 97.88 81 ARG B C 1
ATOM 1652 O O . ARG B 1 81 ? 10.516 18.391 3.73 1 97.88 81 ARG B O 1
ATOM 1659 N N . SER B 1 82 ? 11.992 19 2.156 1 97.94 82 SER B N 1
ATOM 1660 C CA . SER B 1 82 ? 11.07 18.922 1.024 1 97.94 82 SER B CA 1
ATOM 1661 C C . SER B 1 82 ? 11.648 18.078 -0.099 1 97.94 82 SER B C 1
ATOM 1663 O O . SER B 1 82 ? 12.797 18.25 -0.503 1 97.94 82 SER B O 1
ATOM 1665 N N . GLU B 1 83 ? 11.016 17.078 -0.447 1 97.31 83 GLU B N 1
ATOM 1666 C CA . GLU B 1 83 ? 11.281 16.219 -1.605 1 97.31 83 GLU B CA 1
ATOM 1667 C C . GLU B 1 83 ? 10.086 16.188 -2.549 1 97.31 83 GLU B C 1
ATOM 1669 O O . GLU B 1 83 ? 8.977 16.562 -2.166 1 97.31 83 GLU B O 1
ATOM 1674 N N . PRO B 1 84 ? 10.305 15.805 -3.781 1 96.31 84 PRO B N 1
ATOM 1675 C CA . PRO B 1 84 ? 9.148 15.703 -4.676 1 96.31 84 PRO B CA 1
ATOM 1676 C C . PRO B 1 84 ? 8.023 14.844 -4.09 1 96.31 84 PRO B C 1
ATOM 1678 O O . PRO B 1 84 ? 8.203 13.648 -3.875 1 96.31 84 PRO B O 1
ATOM 1681 N N . GLY B 1 85 ? 6.957 15.43 -3.791 1 97.25 85 GLY B N 1
ATOM 1682 C CA . GLY B 1 85 ? 5.762 14.75 -3.314 1 97.25 85 GLY B CA 1
ATOM 1683 C C . GLY B 1 85 ? 5.789 14.469 -1.822 1 97.25 85 GLY B C 1
ATOM 1684 O O . GLY B 1 85 ? 4.895 13.812 -1.292 1 97.25 85 GLY B O 1
ATOM 1685 N N . VAL B 1 86 ? 6.805 14.867 -1.158 1 98.38 86 VAL B N 1
ATOM 1686 C CA . VAL B 1 86 ? 6.883 14.602 0.274 1 98.38 86 VAL B CA 1
ATOM 1687 C C . VAL B 1 86 ? 7.352 15.852 1.013 1 98.38 86 VAL B C 1
ATOM 1689 O O . VAL B 1 86 ? 8.305 16.5 0.589 1 98.38 86 VAL B O 1
ATOM 1692 N N . LEU B 1 87 ? 6.688 16.234 2.051 1 98.75 87 LEU B N 1
ATOM 1693 C CA . LEU B 1 87 ? 7.078 17.328 2.943 1 98.75 87 LEU B CA 1
ATOM 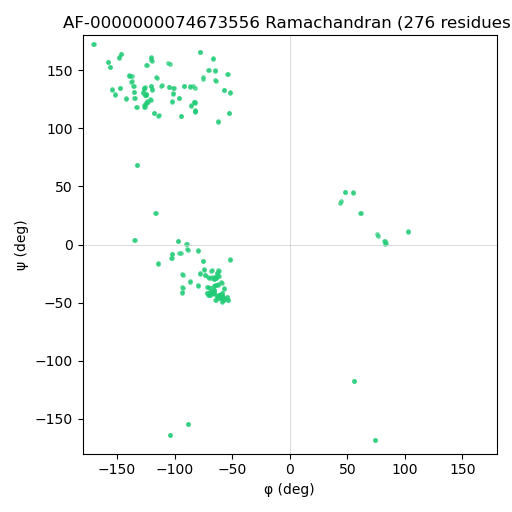1694 C C . LEU B 1 87 ? 7.148 16.844 4.387 1 98.75 87 LEU B C 1
ATOM 1696 O O . LEU B 1 87 ? 6.176 16.297 4.914 1 98.75 87 LEU B O 1
ATOM 1700 N N . ILE B 1 88 ? 8.32 16.984 5.004 1 98.44 88 ILE B N 1
ATOM 1701 C CA . ILE B 1 88 ? 8.531 16.578 6.391 1 98.44 88 ILE B CA 1
ATOM 1702 C C . ILE B 1 88 ? 8.523 17.812 7.293 1 98.44 88 ILE B C 1
ATOM 1704 O O . ILE B 1 88 ? 9.289 18.75 7.074 1 98.44 88 ILE B O 1
ATOM 1708 N N . CYS B 1 89 ? 7.656 17.828 8.281 1 97.62 89 CYS B N 1
ATOM 1709 C CA . CYS B 1 89 ? 7.555 18.922 9.242 1 97.62 89 CYS B CA 1
ATOM 1710 C C . CYS B 1 89 ? 7.695 18.406 10.672 1 97.62 89 CYS B C 1
ATOM 1712 O O . CYS B 1 89 ? 7.5 17.219 10.93 1 97.62 89 CYS B O 1
ATOM 1714 N N . GLN B 1 90 ? 8.133 19.312 11.492 1 94.94 90 GLN B N 1
ATOM 1715 C CA . GLN B 1 90 ? 8.289 18.984 12.898 1 94.94 90 GLN B CA 1
ATOM 1716 C C . GLN B 1 90 ? 7.746 20.094 13.797 1 94.94 90 GLN B C 1
ATOM 1718 O O . GLN B 1 90 ? 7.883 21.281 13.469 1 94.94 90 GLN B O 1
ATOM 1723 N N . GLY B 1 91 ? 7.039 19.641 14.82 1 91.12 91 GLY B N 1
ATOM 1724 C CA . GLY B 1 91 ? 6.625 20.578 15.867 1 91.12 91 GLY B CA 1
ATOM 1725 C C . GLY B 1 91 ? 7.43 20.422 17.141 1 91.12 91 GLY B C 1
ATOM 1726 O O . GLY B 1 91 ? 8.164 19.453 17.312 1 91.12 91 GLY B O 1
ATOM 1727 N N . LYS B 1 92 ? 7.469 21.484 17.922 1 80.75 92 LYS B N 1
ATOM 1728 C CA . LYS B 1 92 ? 8.18 21.438 19.188 1 80.75 92 LYS B CA 1
ATOM 1729 C C . LYS B 1 92 ? 7.211 21.578 20.359 1 80.75 92 LYS B C 1
ATOM 1731 O O . LYS B 1 92 ? 6.305 22.406 20.328 1 80.75 92 LYS B O 1
ATOM 1736 N N . TYR B 1 93 ? 7.059 20.516 21.078 1 69.12 93 TYR B N 1
ATOM 1737 C CA . TYR B 1 93 ? 6.449 20.672 22.391 1 69.12 93 TYR B CA 1
ATOM 1738 C C . TYR B 1 93 ? 7.32 20.047 23.469 1 69.12 93 TYR B C 1
ATOM 1740 O O . TYR B 1 93 ? 7.703 18.891 23.375 1 69.12 93 TYR B O 1
ATOM 1748 N N . GLU B 1 94 ? 7.5 20.828 24.469 1 69.69 94 GLU B N 1
ATOM 1749 C CA . GLU B 1 94 ? 8.32 20.453 25.625 1 69.69 94 GLU B CA 1
ATOM 1750 C C . GLU B 1 94 ? 9.617 19.781 25.172 1 69.69 94 GLU B C 1
ATOM 1752 O O . GLU B 1 94 ? 10.023 18.766 25.75 1 69.69 94 GLU B O 1
ATOM 1757 N N . ASN B 1 95 ? 10.164 20.188 24.125 1 61.84 95 ASN B N 1
ATOM 1758 C CA . ASN B 1 95 ? 11.438 19.734 23.578 1 61.84 95 ASN B CA 1
ATOM 1759 C C . ASN B 1 95 ? 11.312 18.375 22.906 1 61.84 95 ASN B C 1
ATOM 1761 O O . ASN B 1 95 ? 12.281 17.625 22.812 1 61.84 95 ASN B O 1
ATOM 1765 N N . LYS B 1 96 ? 10.164 18 22.797 1 71.81 96 LYS B N 1
ATOM 1766 C CA . LYS B 1 96 ? 9.922 16.766 22.062 1 71.81 96 LYS B CA 1
ATOM 1767 C C . LYS B 1 96 ? 9.422 17.047 20.656 1 71.81 96 LYS B C 1
ATOM 1769 O O . LYS B 1 96 ? 8.57 17.922 20.453 1 71.81 96 LYS B O 1
ATOM 1774 N N . ASP B 1 97 ? 10.055 16.422 19.719 1 79.56 97 ASP B N 1
ATOM 1775 C CA . ASP B 1 97 ? 9.75 16.625 18.297 1 79.56 97 ASP B CA 1
ATOM 1776 C C . ASP B 1 97 ? 8.547 15.781 17.875 1 79.56 97 ASP B C 1
ATOM 1778 O O . ASP B 1 97 ? 8.555 14.562 18.016 1 79.56 97 ASP B O 1
ATOM 1782 N N . TYR B 1 98 ? 7.477 16.484 17.5 1 90.25 98 TYR B N 1
ATOM 1783 C CA . TYR B 1 98 ? 6.305 15.875 16.891 1 90.25 98 TYR B CA 1
ATOM 1784 C C . TYR B 1 98 ? 6.473 15.766 15.375 1 90.25 98 TYR B C 1
ATOM 1786 O O . TYR B 1 98 ? 7.012 16.672 14.742 1 90.25 98 TYR B O 1
ATOM 1794 N N . SER B 1 99 ? 6.102 14.633 14.883 1 95.25 99 SER B N 1
ATOM 1795 C CA . SER B 1 99 ? 6.273 14.383 13.453 1 95.25 99 SER B CA 1
ATOM 1796 C C . SER B 1 99 ? 4.992 14.688 12.688 1 95.25 99 SER B C 1
ATOM 1798 O O . SER B 1 99 ? 3.914 14.219 13.062 1 95.25 99 SER B O 1
ATOM 1800 N N . LEU B 1 100 ? 5.07 15.508 11.703 1 98 100 LEU B N 1
ATOM 1801 C CA . LEU B 1 100 ? 4.023 15.75 10.711 1 98 100 LEU B CA 1
ATOM 1802 C C . LEU B 1 100 ? 4.559 15.547 9.297 1 98 100 LEU B C 1
ATOM 1804 O O . LEU B 1 100 ? 5.457 16.281 8.859 1 98 100 LEU B O 1
ATOM 1808 N N . VAL B 1 101 ? 4 14.594 8.562 1 98.69 101 VAL B N 1
ATOM 1809 C CA . VAL B 1 101 ? 4.508 14.266 7.238 1 98.69 101 VAL B CA 1
ATOM 1810 C C . VAL B 1 101 ? 3.373 14.328 6.219 1 98.69 101 VAL B C 1
ATOM 1812 O O . VAL B 1 101 ? 2.264 13.867 6.484 1 98.69 101 VAL B O 1
ATOM 1815 N N . PHE B 1 102 ? 3.633 14.945 5.086 1 98.88 102 PHE B N 1
ATOM 1816 C CA . PHE B 1 102 ? 2.744 15 3.934 1 98.88 102 PHE B CA 1
ATOM 1817 C C . PHE B 1 102 ? 3.312 14.188 2.771 1 98.88 102 PHE B C 1
ATOM 1819 O O . PHE B 1 102 ? 4.512 14.242 2.5 1 98.88 102 PHE B O 1
ATOM 1826 N N . ALA B 1 103 ? 2.486 13.438 2.111 1 98.75 103 ALA B N 1
ATOM 1827 C CA . ALA B 1 103 ? 2.859 12.75 0.876 1 98.75 103 ALA B CA 1
ATOM 1828 C C . ALA B 1 103 ? 1.771 12.898 -0.184 1 98.75 103 ALA B C 1
ATOM 1830 O O . ALA B 1 103 ? 0.604 12.594 0.068 1 98.75 103 ALA B O 1
ATOM 1831 N N . SER B 1 104 ? 2.127 13.375 -1.354 1 98 104 SER B N 1
ATOM 1832 C CA . SER B 1 104 ? 1.142 13.664 -2.391 1 98 104 SER B CA 1
ATOM 1833 C C . SER B 1 104 ? 1.344 12.773 -3.611 1 98 104 SER B C 1
ATOM 1835 O O . SER B 1 104 ? 2.473 12.398 -3.93 1 98 104 SER B O 1
ATOM 1837 N N . THR B 1 105 ? 0.286 12.391 -4.207 1 95.38 105 THR B N 1
ATOM 1838 C CA . THR B 1 105 ? 0.242 11.859 -5.566 1 95.38 105 THR B CA 1
ATOM 1839 C C . THR B 1 105 ? -0.302 12.906 -6.535 1 95.38 105 THR B C 1
ATOM 1841 O O . THR B 1 105 ? -0.335 14.094 -6.219 1 95.38 105 THR B O 1
ATOM 1844 N N . GLY B 1 106 ? -0.734 12.555 -7.754 1 90.94 106 GLY B N 1
ATOM 1845 C CA . GLY B 1 106 ? -1.31 13.508 -8.688 1 90.94 106 GLY B CA 1
ATOM 1846 C C . GLY B 1 106 ? -2.652 14.047 -8.234 1 90.94 106 GLY B C 1
ATOM 1847 O O . GLY B 1 106 ? -2.973 15.211 -8.477 1 90.94 106 GLY B O 1
ATOM 1848 N N . ASN B 1 107 ? -3.4 13.328 -7.484 1 93.56 107 ASN B N 1
ATOM 1849 C CA . ASN B 1 107 ? -4.762 13.758 -7.18 1 93.56 107 ASN B CA 1
ATOM 1850 C C . ASN B 1 107 ? -5.082 13.594 -5.695 1 93.56 107 ASN B C 1
ATOM 1852 O O . ASN B 1 107 ? -6.223 13.797 -5.277 1 93.56 107 ASN B O 1
ATOM 1856 N N . CYS B 1 108 ? -4.07 13.18 -4.902 1 96.75 108 CYS B N 1
ATOM 1857 C CA . CYS B 1 108 ? -4.34 12.844 -3.508 1 96.75 108 CYS B CA 1
ATOM 1858 C C . CYS B 1 108 ? -3.221 13.344 -2.604 1 96.75 108 CYS B C 1
ATOM 1860 O O . CYS B 1 108 ? -2.064 13.43 -3.023 1 96.75 108 CYS B O 1
ATOM 1862 N N . LEU B 1 109 ? -3.592 13.773 -1.389 1 98.5 109 LEU B N 1
ATOM 1863 C CA . LEU B 1 109 ? -2.631 14.141 -0.354 1 98.5 109 LEU B CA 1
ATOM 1864 C C . LEU B 1 109 ? -2.883 13.352 0.926 1 98.5 109 LEU B C 1
ATOM 1866 O O . LEU B 1 109 ? -4.008 13.312 1.428 1 98.5 109 LEU B O 1
ATOM 1870 N N . LEU B 1 110 ? -1.812 12.711 1.468 1 98.75 110 LEU B N 1
ATOM 1871 C CA . LEU B 1 110 ? -1.82 12.047 2.768 1 98.75 110 LEU B CA 1
ATOM 1872 C C . LEU B 1 110 ? -1.162 12.922 3.828 1 98.75 110 LEU B C 1
ATOM 1874 O O . LEU B 1 110 ? -0.109 13.516 3.584 1 98.75 110 LEU B O 1
ATOM 1878 N N . ILE B 1 111 ? -1.768 13.039 4.969 1 98.88 111 ILE B N 1
ATOM 1879 C CA . ILE B 1 111 ? -1.217 13.727 6.133 1 98.88 111 ILE B CA 1
ATOM 1880 C C . ILE B 1 111 ? -1.111 12.758 7.305 1 98.88 111 ILE B C 1
ATOM 1882 O O . ILE B 1 111 ? -2.096 12.109 7.676 1 98.88 111 ILE B O 1
ATOM 1886 N N . GLY B 1 112 ? 0.042 12.57 7.898 1 98.62 112 GLY B N 1
ATOM 1887 C CA . GLY B 1 112 ? 0.262 11.758 9.086 1 98.62 112 GLY B CA 1
ATOM 1888 C C . GLY B 1 112 ? 0.945 12.516 10.211 1 98.62 112 GLY B C 1
ATOM 1889 O O . GLY B 1 112 ? 1.996 13.125 10 1 98.62 112 GLY B O 1
ATOM 1890 N N . PHE B 1 113 ? 0.338 12.438 11.406 1 98.25 113 PHE B N 1
ATOM 1891 C CA . PHE B 1 113 ? 0.847 13.133 12.578 1 98.25 113 PHE B CA 1
ATOM 1892 C C . PHE B 1 113 ? 1.076 12.164 13.734 1 98.25 113 PHE B C 1
ATOM 1894 O O . PHE B 1 113 ? 0.22 11.32 14.016 1 98.25 113 PHE B O 1
ATOM 1901 N N . ASN B 1 114 ? 2.219 12.219 14.289 1 97.19 114 ASN B N 1
ATOM 1902 C CA . ASN B 1 114 ? 2.541 11.492 15.508 1 97.19 114 ASN B CA 1
ATOM 1903 C C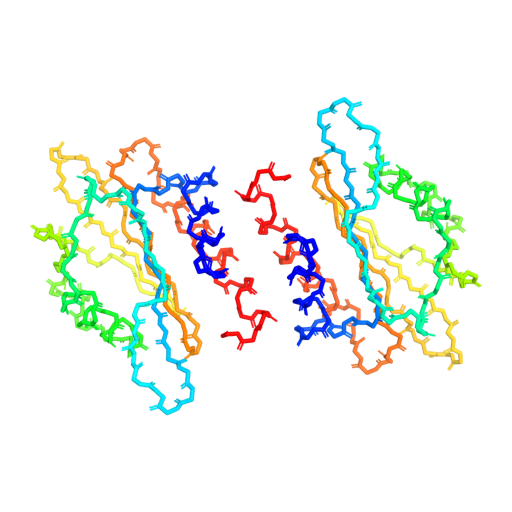 . ASN B 1 114 ? 3.236 12.383 16.531 1 97.19 114 ASN B C 1
ATOM 1905 O O . ASN B 1 114 ? 4.34 12.875 16.281 1 97.19 114 ASN B O 1
ATOM 1909 N N . PRO B 1 115 ? 2.646 12.586 17.703 1 94.69 115 PRO B N 1
ATOM 1910 C CA . PRO B 1 115 ? 3.205 13.477 18.734 1 94.69 115 PRO B CA 1
ATOM 1911 C C . PRO B 1 115 ? 4.172 12.766 19.672 1 94.69 115 PRO B C 1
ATOM 1913 O O . PRO B 1 115 ? 4.738 13.398 20.562 1 94.69 115 PRO B O 1
ATOM 1916 N N . GLN B 1 116 ? 4.312 11.484 19.516 1 92.75 116 GLN B N 1
ATOM 1917 C CA . GLN B 1 116 ? 5.129 10.719 20.453 1 92.75 116 GLN B CA 1
ATOM 1918 C C . GLN B 1 116 ? 6.609 10.812 20.109 1 92.75 116 GLN B C 1
ATOM 1920 O O . GLN B 1 116 ? 7.02 10.391 19.016 1 92.75 116 GLN B O 1
ATOM 1925 N N . ALA B 1 117 ? 7.355 11.273 21.047 1 86.88 117 ALA B N 1
ATOM 1926 C CA . ALA B 1 117 ? 8.781 11.484 20.828 1 86.88 117 ALA B CA 1
ATOM 1927 C C . ALA B 1 117 ? 9.492 10.156 20.547 1 86.88 117 ALA B C 1
ATOM 1929 O O . ALA B 1 117 ? 10.523 10.133 19.875 1 86.88 117 ALA B O 1
ATOM 1930 N N . GLU B 1 118 ? 8.938 9.094 21 1 90.06 118 GLU B N 1
ATOM 1931 C CA . GLU B 1 118 ? 9.547 7.77 20.875 1 90.06 118 GLU B CA 1
ATOM 1932 C C . GLU B 1 118 ? 9.438 7.254 19.438 1 90.06 118 GLU B C 1
ATOM 1934 O O . GLU B 1 118 ? 10.18 6.359 19.031 1 90.06 118 GLU B O 1
ATOM 1939 N N . VAL B 1 119 ? 8.484 7.797 18.719 1 93.75 119 VAL B N 1
ATOM 1940 C CA . VAL B 1 119 ? 8.344 7.406 17.312 1 93.75 119 VAL B CA 1
ATOM 1941 C C . VAL B 1 119 ? 9.094 8.391 16.422 1 93.75 119 VAL B C 1
ATOM 1943 O O . VAL B 1 119 ? 8.672 9.539 16.25 1 93.75 119 VAL B O 1
ATOM 1946 N N . LYS B 1 120 ? 10.141 7.91 15.852 1 92.94 120 LYS B N 1
ATOM 1947 C CA . LYS B 1 120 ? 11 8.758 15.023 1 92.94 120 LYS B CA 1
ATOM 1948 C C . LYS B 1 120 ? 10.258 9.234 13.781 1 92.94 120 LYS B C 1
ATOM 1950 O O . LYS B 1 120 ? 9.445 8.492 13.211 1 92.94 120 LYS B O 1
ATOM 1955 N N . THR B 1 121 ? 10.609 10.391 13.32 1 95 121 THR B N 1
ATOM 1956 C CA . THR B 1 121 ? 10.008 10.977 12.125 1 95 121 THR B CA 1
ATOM 1957 C C . THR B 1 121 ? 10.219 10.062 10.914 1 95 121 THR B C 1
ATOM 1959 O O . THR B 1 121 ? 9.352 9.977 10.047 1 95 121 THR B O 1
ATOM 1962 N N . THR B 1 122 ? 11.336 9.367 10.891 1 94.81 122 THR B N 1
ATOM 1963 C CA . THR B 1 122 ? 11.648 8.469 9.781 1 94.81 122 THR B CA 1
ATOM 1964 C C . THR B 1 122 ? 10.609 7.355 9.68 1 94.81 122 THR B C 1
ATOM 1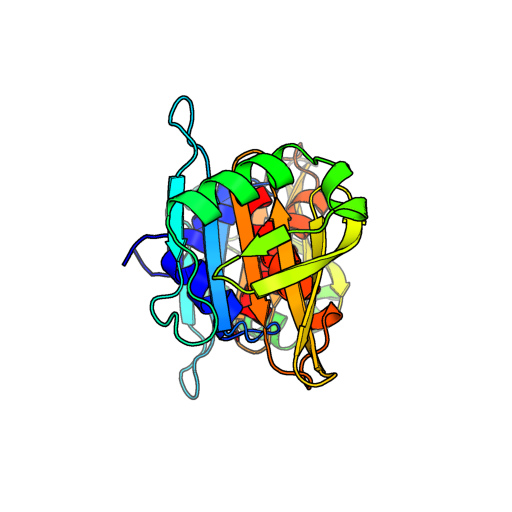966 O O . THR B 1 122 ? 10.258 6.93 8.578 1 94.81 122 THR B O 1
ATOM 1969 N N . LYS B 1 123 ? 10.086 6.898 10.766 1 95.38 123 LYS B N 1
ATOM 1970 C CA . LYS B 1 123 ? 9.078 5.844 10.773 1 95.38 123 LYS B CA 1
ATOM 1971 C C . LYS B 1 123 ? 7.746 6.355 10.227 1 95.38 123 LYS B C 1
ATOM 1973 O O . LYS B 1 123 ? 7.086 5.668 9.445 1 95.38 123 LYS B O 1
ATOM 1978 N N . VAL B 1 124 ? 7.375 7.527 10.641 1 97 124 VAL B N 1
ATOM 1979 C CA . VAL B 1 124 ? 6.145 8.141 10.148 1 97 124 VAL B CA 1
ATOM 1980 C C . VAL B 1 124 ? 6.246 8.367 8.641 1 97 124 VAL B C 1
ATOM 1982 O O . VAL B 1 124 ? 5.32 8.039 7.898 1 97 124 VAL B O 1
ATOM 1985 N N . ARG B 1 125 ? 7.359 8.852 8.219 1 97.69 125 ARG B N 1
ATOM 1986 C CA . ARG B 1 125 ? 7.605 9.078 6.797 1 97.69 125 ARG B CA 1
ATOM 1987 C C . ARG B 1 125 ? 7.473 7.785 6.004 1 97.69 125 ARG B C 1
ATOM 1989 O O . ARG B 1 125 ? 6.797 7.75 4.973 1 97.69 125 ARG B O 1
ATOM 1996 N N . GLU B 1 126 ? 8.125 6.785 6.496 1 96.88 126 GLU B N 1
ATOM 1997 C CA . GLU B 1 126 ? 8.094 5.5 5.805 1 96.88 126 GLU B CA 1
ATOM 1998 C C . GLU B 1 126 ? 6.66 4.996 5.637 1 96.88 126 GLU B C 1
ATOM 2000 O O . GLU B 1 126 ? 6.266 4.574 4.551 1 96.88 126 GLU B O 1
ATOM 2005 N N . ALA B 1 127 ? 5.895 5.035 6.684 1 97 127 ALA B N 1
ATOM 2006 C CA . ALA B 1 127 ? 4.508 4.566 6.648 1 97 127 ALA B CA 1
ATOM 2007 C C . ALA B 1 127 ? 3.691 5.352 5.629 1 97 127 ALA B C 1
ATOM 2009 O O . ALA B 1 127 ? 2.961 4.766 4.824 1 97 127 ALA B O 1
ATOM 2010 N N . VAL B 1 128 ? 3.818 6.672 5.621 1 98.25 128 VAL B N 1
ATOM 2011 C CA . VAL B 1 128 ? 3.033 7.547 4.762 1 98.25 128 VAL B CA 1
ATOM 2012 C C . VAL B 1 128 ? 3.449 7.352 3.305 1 98.25 128 VAL B C 1
ATOM 2014 O O . VAL B 1 128 ? 2.602 7.332 2.408 1 98.25 128 VAL B O 1
ATOM 2017 N N . GLU B 1 129 ? 4.68 7.145 3.045 1 97.5 129 GLU B N 1
ATOM 2018 C CA . GLU B 1 129 ? 5.18 6.938 1.689 1 97.5 129 GLU B CA 1
ATOM 2019 C C . GLU B 1 129 ? 4.758 5.578 1.145 1 97.5 129 GLU B C 1
ATOM 2021 O O . GLU B 1 129 ? 4.5 5.434 -0.052 1 97.5 129 GLU B O 1
ATOM 2026 N N . VAL B 1 130 ? 4.84 4.582 1.989 1 96.69 130 VAL B N 1
ATOM 2027 C CA . VAL B 1 130 ? 4.367 3.271 1.561 1 96.69 130 VAL B CA 1
ATOM 2028 C C . VAL B 1 130 ? 2.922 3.377 1.072 1 96.69 130 VAL B C 1
ATOM 2030 O O . VAL B 1 130 ? 2.584 2.867 0.002 1 96.69 130 VAL B O 1
ATOM 2033 N N . MET B 1 131 ? 2.088 4.043 1.757 1 97.06 131 MET B N 1
ATOM 2034 C CA . MET B 1 131 ? 0.692 4.223 1.368 1 97.06 131 MET B CA 1
ATOM 2035 C C . MET B 1 131 ? 0.585 5.066 0.102 1 97.06 131 MET B C 1
ATOM 2037 O O . MET B 1 131 ? -0.2 4.754 -0.794 1 97.06 131 MET B O 1
ATOM 2041 N N . LYS B 1 132 ? 1.384 6.102 0.031 1 97.31 132 LYS B N 1
ATOM 2042 C CA . LYS B 1 132 ? 1.436 6.918 -1.18 1 97.31 132 LYS B CA 1
ATOM 2043 C C . LYS B 1 132 ? 1.708 6.059 -2.41 1 97.31 132 LYS B C 1
ATOM 2045 O O . LYS B 1 132 ? 1.003 6.164 -3.416 1 97.31 132 LYS B O 1
ATOM 2050 N N . ASN B 1 133 ? 2.654 5.238 -2.301 1 95.69 133 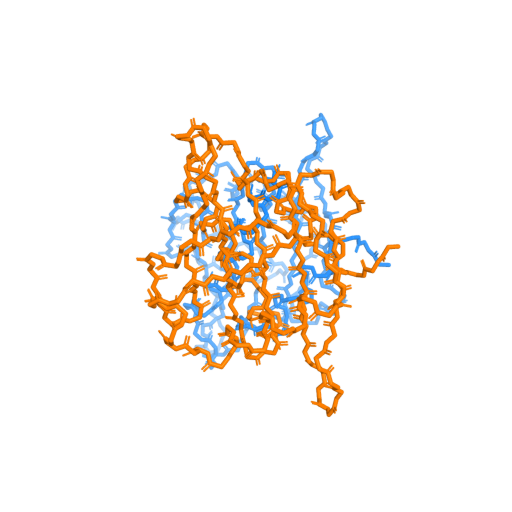ASN B N 1
ATOM 2051 C CA . ASN B 1 133 ? 3.043 4.398 -3.43 1 95.69 133 ASN B CA 1
ATOM 2052 C C . ASN B 1 133 ? 1.945 3.404 -3.795 1 95.69 133 ASN B C 1
ATOM 2054 O O . ASN B 1 133 ? 1.702 3.146 -4.977 1 95.69 133 ASN B O 1
ATOM 2058 N N . TYR B 1 134 ? 1.35 2.912 -2.787 1 95.12 134 TYR B N 1
ATOM 2059 C CA . TYR B 1 134 ? 0.209 2.033 -3.018 1 95.12 134 TYR B CA 1
ATOM 2060 C C . TYR B 1 134 ? -0.907 2.768 -3.752 1 95.12 134 TYR B C 1
ATOM 2062 O O . TYR B 1 134 ? -1.474 2.244 -4.715 1 95.12 134 TYR B O 1
ATOM 2070 N N . LEU B 1 135 ? -1.266 3.959 -3.367 1 94.81 135 LEU B N 1
ATOM 2071 C CA . LEU B 1 135 ? -2.338 4.738 -3.98 1 94.81 135 LEU B CA 1
ATOM 2072 C C . LEU B 1 135 ? -1.981 5.121 -5.414 1 94.81 135 LEU B C 1
ATOM 2074 O O . LEU B 1 135 ? -2.844 5.113 -6.293 1 94.81 135 LEU B O 1
ATOM 2078 N N . LYS B 1 136 ? -0.727 5.387 -5.617 1 93.5 136 LYS B N 1
ATOM 2079 C CA . LYS B 1 136 ? -0.279 5.664 -6.977 1 93.5 136 LYS B CA 1
ATOM 2080 C C . LYS B 1 136 ? -0.527 4.469 -7.895 1 93.5 136 LYS B C 1
ATOM 2082 O O . LYS B 1 136 ? -1.018 4.629 -9.016 1 93.5 136 LYS B O 1
ATOM 2087 N N . GLU B 1 137 ? -0.214 3.371 -7.379 1 90.44 137 GLU B N 1
ATOM 2088 C CA . GLU B 1 137 ? -0.442 2.15 -8.141 1 90.44 137 GLU B CA 1
ATOM 2089 C C . GLU B 1 137 ? -1.932 1.904 -8.359 1 90.44 137 GLU B C 1
ATOM 2091 O O . GLU B 1 137 ? -2.328 1.302 -9.359 1 90.44 137 GLU B O 1
ATOM 2096 N N . ALA B 1 138 ? -2.721 2.369 -7.422 1 88.31 138 ALA B N 1
ATOM 2097 C CA . ALA B 1 138 ? -4.172 2.223 -7.516 1 88.31 138 ALA B CA 1
ATOM 2098 C C . ALA B 1 138 ? -4.77 3.275 -8.445 1 88.31 138 ALA B C 1
ATOM 2100 O O . ALA B 1 138 ? -5.98 3.285 -8.68 1 88.31 138 ALA B O 1
ATOM 2101 N N . GLY B 1 139 ? -3.945 4.23 -8.961 1 88 139 GLY B N 1
ATOM 2102 C CA . GLY B 1 139 ? -4.406 5.168 -9.969 1 88 139 GLY B CA 1
ATOM 2103 C C . GLY B 1 139 ? -4.699 6.547 -9.406 1 88 139 GLY B C 1
ATOM 2104 O O . GLY B 1 139 ? -5.387 7.352 -10.047 1 88 139 GLY B O 1
ATOM 2105 N N . TYR B 1 140 ? -4.27 6.672 -8.211 1 90.75 140 TYR B N 1
ATOM 2106 C CA . TYR B 1 140 ? -4.461 7.988 -7.621 1 90.75 140 TYR B CA 1
ATOM 2107 C C . TYR B 1 140 ? -3.215 8.852 -7.789 1 90.75 140 TYR B C 1
ATOM 2109 O O . TYR B 1 140 ? -2.092 8.336 -7.773 1 90.75 140 TYR B O 1
#

=== Feature glossary ===
Key to the feature types in this record:

— What the protein is —

Primary structure: the covalent order of the twenty standard amino acids along the backbone. Two proteins with the same sequence will (almost always) fold to the same structure; two with 30% identity often share a fold but not the details.

Database cross-references. InterPro integrates a dozen domain/family signature databases into unified entries with residue-range hits. GO terms attach function/process/location labels with evidence codes. CATH codes position the fold in a four-level structural taxonomy. Organism is the NCBI-taxonomy species name.

— Where its atoms are —

The mmCIF block holds the 3D Cartesian coordinates of each backbone atom (N, Cα, C, O) in ångströms. mmCIF is the PDB's canonical archive format — a tagged-loop text representation of the atomic model.

Six rendered views show the 3D structure from the faces of a cube — i.e. along ±x, ±y, ±z. Rendering representation is drawn randomly per protein from cartoon (secondary-structure ribbons), sticks (backbone bonds), or molecular surface; coloring is either N→C rainbow (blue at the N-terminus through red at the C-terminus) or one color per chain.

— Local backbone conformation —

DSSP 8-state secondary structure assigns each residue one of H (α-helix), G (3₁₀-helix), I (π-helix), E (extended β-strand), B (isolated β-bridge), T (hydrogen-bonded turn), S (bend), or '-' (coil). The assignment is computed from backbone hydrogen-bond geometry via the Kabsch–Sander algorithm.

P-SEA three-state annotation labels each residue as helix, strand, or coil based purely on the geometry of the Cα trace. It serves as a fallback when the full backbone (and thus DSSP) is unavailable.

The φ/ψ torsion pair specifies the backbone conformation at each residue. φ rotates about the N–Cα bond, ψ about the Cα–C bond. Steric clashes forbid most of the (φ, ψ) plane — the allowed regions (α-helix basin, β-sheet basin, left-handed helix) are the Ramachandran-allowed regions.

— Global shape and packing —

The geometric summary reports three shape descriptors. Rg (radius of gyration) measures how spread out the Cα atoms are about their centre of mass; compact globular proteins have small Rg, elongated or unfolded ones large. Cα contacts (<8 Å, |i−j|>4) count long-range residue pairs in spatial proximity — high for tightly packed folds, near zero for rods or random coil. The bounding-box extents give the protein's footprint along x, y, z in Å.

Accessible surface area quantifies burial. A residue with SASA near zero is packed into the hydrophobic core; one with SASA >100 Å² sits on the surface. Computed here via the Shrake–Rupley numerical algorithm with a 1.4 Å probe.

Plot images: a contact map (which residues are close in 3D, as an N×N binary image), a Ramachandran scatter (backbone torsion angles, revealing secondary-structure composition at a glance), and — for AlphaFold structures — a PAE heatmap (pairwise prediction confidence).

— Structural neighborhood —

The Foldseek 3Di string encodes local tertiary geometry as a 20-letter alphabet — one character per residue — derived from the relative positions of nearby Cα atoms. Unlike the amino-acid sequence, 3Di is a direct function of the 3D structure, so two proteins with the same fold have similar 3Di strings even at low sequence identity.

Nearest PDB neighbors are the top structural matches found by Foldseek when searching this structure against the entire Protein Data Bank. Each hit reports a TM-score (0 to 1; >0.5 almost always implies the same fold) and an E-value. These are *structural* homologs — they may share no detectable sequence similarity.

— Confidence and disorder —

For AlphaFold models, the B-factor field carries pLDDT — the model's own estimate of local accuracy on a 0–100 scale. Regions with pLDDT<50 should be treated as essentially unmodeled; they often correspond to intrinsically disordered segments.

B-factor (Debye–Waller factor) reflects atomic displacement in the crystal lattice. It is an experimental observable (units Å²), not a prediction; low values mean the atom is pinned down, high values mean it moves or is heterogeneous across the crystal.

Predicted aligned error is AlphaFold's pairwise confidence. Unlike pLDDT (per-residue), PAE is per-residue-pair and captures whether two parts of the structure are correctly placed relative to each other. Units are ångströms of expected positional error.